Protein 1YVH (pdb70)

Foldseek 3Di:
DAFDDPVLLVLLLVLLVVLLVLVVPVLLVQDPDPLDSNCLSVLLNVLVCQLCVVCPPVSNVVRPQPVNVLLSVLSSVLSVVSVVLPVVCPPVCNVPPGPSVVVNLLSSLLSLVSSVLCCQQQVSNRGDQLPRDQPDPVLVVLCCVQPNSDFKAALVSVLVSVCVVPNQDDPVSSVVVCLQQVSNPRRMHGSVSSSLLDLQQDDPNCRVVSCCQQPVPFLQEDESDAPVRQQVLCVVCLVPAQEKHKYAYSVPRSWIWIWTHHPVRDIDIDTDDPDHPLVVQVVCCVVSHNQHRSNHNDGRDSVD/DDDDDDPD

CATH classification: 1.20.930.20 (+2 more: 1.10.238.10, 3.30.505.10)

Sequence (312 aa):
PGTVDKKMVEKCWKLMDKVVRLCQNPKLALKNSPPYILDLLPDTYQHLRTILSRYEGKMETLGENEYFRVFMENLMKKTKQTISLFKEGKERMYEENSQPRRNLTKLSLIFSHMLAELKGIFPSGLFQGDTFRITKADAAEFWRKAFGEKTIVPWKSFRQALHEVHPISSGLEAMALKSTIDLTCNDYISVFEFDIFTRLFQPWSSLLRNWNSLAVTHPGYMAFLTYDEVKARLQKFIHKPGSYIFRLSCTRLGQWAIGYVTADGNILQTIPHNKPLFQALIDGFREGFYLFPDGRNQNPDLTGRAVENQSF

Radius of gyration: 20.13 Å; Cα contacts (8 Å, |Δi|>4): 446; chains: 2; bounding box: 35×51×54 Å

Structure (mmCIF, N/CA/C/O backbone):
data_1YVH
#
_entry.id   1YVH
#
_cell.length_a   122.257
_cell.length_b   122.257
_cell.length_c   55.131
_cell.angle_alpha   90.00
_cell.angle_beta   90.00
_cell.angle_gamma   120.00
#
_symmetry.space_group_name_H-M   'P 6'
#
loop_
_entity.id
_entity.type
_entity.pdbx_description
1 polymer 'CBL E3 ubiquitin protein ligase'
2 polymer '13-mer fragment of SH2 and PH domain-containing adapter protein APS'
3 non-polymer 'MAGNESIUM ION'
4 water water
#
loop_
_atom_site.group_PDB
_atom_site.id
_atom_site.type_symbol
_atom_site.label_atom_id
_atom_site.label_alt_id
_atom_site.label_comp_id
_atom_site.label_asym_id
_atom_site.label_entity_id
_atom_site.label_seq_id
_atom_site.pdbx_PDB_ins_code
_atom_site.Cartn_x
_atom_site.Cartn_y
_atom_site.Cartn_z
_atom_site.occupancy
_atom_site.B_iso_or_equiv
_atom_site.auth_seq_id
_atom_site.auth_comp_id
_atom_site.auth_asym_id
_atom_site.auth_atom_id
_atom_site.pdbx_PDB_model_num
ATOM 1 N N . PRO A 1 26 ? 79.642 66.824 -7.450 1.00 65.66 48 PRO A N 1
ATOM 2 C CA . PRO A 1 26 ? 79.871 66.249 -8.778 1.00 65.20 48 PRO A CA 1
ATOM 3 C C . PRO A 1 26 ? 79.106 67.015 -9.856 1.00 64.60 48 PRO A C 1
ATOM 4 O O . PRO A 1 26 ? 78.319 67.910 -9.552 1.00 64.36 48 PRO A O 1
ATOM 8 N N . GLY A 1 27 ? 79.340 66.656 -11.114 1.00 64.06 49 GLY A N 1
ATOM 9 C CA . GLY A 1 27 ? 78.656 67.319 -12.208 1.00 63.32 49 GLY A CA 1
ATOM 10 C C . GLY A 1 27 ? 77.167 67.031 -12.201 1.00 62.87 49 GLY A C 1
ATOM 11 O O . GLY A 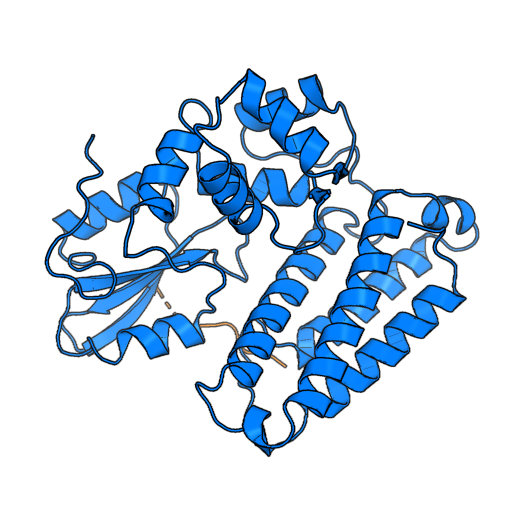1 27 ? 76.705 66.140 -11.490 1.00 63.02 49 GLY A O 1
ATOM 12 N N . THR A 1 28 ? 76.416 67.789 -12.993 1.00 62.19 50 THR A N 1
ATOM 13 C CA . THR A 1 28 ? 74.970 67.615 -13.081 1.00 61.55 50 THR A CA 1
ATOM 14 C C . THR A 1 28 ? 74.615 66.262 -13.686 1.00 60.87 50 THR A C 1
ATOM 15 O O . THR A 1 28 ? 75.319 65.759 -14.560 1.00 60.88 50 THR A O 1
ATOM 19 N N . VAL A 1 29 ? 73.519 65.681 -13.214 1.00 60.18 51 VAL A N 1
ATOM 20 C CA . VAL A 1 29 ? 73.070 64.385 -13.702 1.00 59.72 51 VAL A CA 1
ATOM 21 C C . VAL A 1 29 ? 72.082 64.531 -14.850 1.00 59.34 51 VAL A C 1
ATOM 22 O O . VAL A 1 29 ? 71.010 65.111 -14.690 1.00 59.17 51 VAL A O 1
ATOM 26 N N . ASP A 1 30 ? 72.454 64.000 -16.009 1.00 59.09 52 ASP A N 1
ATOM 27 C CA . ASP A 1 30 ? 71.598 64.050 -17.183 1.00 58.96 52 ASP A CA 1
ATOM 28 C C . ASP A 1 30 ? 71.211 62.627 -17.567 1.00 58.52 52 ASP A C 1
ATOM 29 O O . ASP A 1 30 ? 71.850 61.664 -17.139 1.00 58.23 52 ASP A O 1
ATOM 34 N N . LYS A 1 31 ? 70.162 62.502 -18.372 1.00 57.88 53 LYS A N 1
ATOM 35 C CA . LYS A 1 31 ? 69.672 61.203 -18.816 1.00 57.33 53 LYS A CA 1
ATOM 36 C C . LYS A 1 31 ? 70.821 60.326 -19.320 1.00 56.76 53 LYS A C 1
ATOM 37 O O . LYS A 1 31 ? 70.899 59.142 -18.990 1.00 56.63 53 LYS A O 1
ATOM 43 N N . LYS A 1 32 ? 71.712 60.912 -20.114 1.00 56.07 54 LYS A N 1
ATOM 44 C CA . LYS A 1 32 ? 72.852 60.179 -20.656 1.00 55.58 54 LYS A CA 1
ATOM 45 C C . LYS A 1 32 ? 73.619 59.460 -19.549 1.00 54.70 54 LYS A C 1
ATOM 46 O O . LYS A 1 32 ? 73.839 58.250 -19.624 1.00 54.88 54 LYS A O 1
ATOM 52 N N . MET A 1 33 ? 74.024 60.208 -18.526 1.00 53.38 55 MET A N 1
ATOM 53 C CA . MET A 1 33 ? 74.771 59.632 -17.414 1.00 52.21 55 MET A CA 1
ATOM 54 C C . MET A 1 33 ? 74.042 58.463 -16.770 1.00 50.75 55 MET A C 1
ATOM 55 O O . MET A 1 33 ? 74.651 57.440 -16.454 1.00 50.13 55 MET A O 1
ATOM 60 N N . VAL A 1 34 ? 72.739 58.619 -16.573 1.00 49.55 56 VAL A N 1
ATOM 61 C CA . VAL A 1 34 ? 71.944 57.562 -15.971 1.00 48.41 56 VAL A CA 1
ATOM 62 C C . VAL A 1 34 ? 71.984 56.329 -16.865 1.00 47.93 56 VAL A C 1
ATOM 63 O O . VAL A 1 34 ? 71.976 55.200 -16.376 1.00 47.73 56 VAL A O 1
ATOM 67 N N . GLU A 1 35 ? 72.031 56.554 -18.176 1.00 47.31 57 GLU A N 1
ATOM 68 C CA . GLU A 1 35 ? 72.082 55.461 -19.145 1.00 46.56 57 GLU A CA 1
ATOM 69 C C . GLU A 1 35 ? 73.404 54.725 -18.987 1.00 44.99 57 GLU A C 1
ATOM 70 O O . GLU A 1 35 ? 73.443 53.497 -18.957 1.00 44.60 57 GLU A O 1
ATOM 76 N N . LYS A 1 36 ? 74.488 55.488 -18.892 1.00 43.37 58 LYS A N 1
ATOM 77 C CA . LYS A 1 36 ? 75.816 54.908 -18.741 1.00 42.41 58 LYS A CA 1
ATOM 78 C C . LYS A 1 36 ? 75.879 54.031 -17.491 1.00 41.45 58 LYS A C 1
ATOM 79 O O . LYS A 1 36 ? 76.421 52.931 -17.533 1.00 40.69 58 LYS A O 1
ATOM 85 N N . CYS A 1 37 ? 75.324 54.515 -16.382 1.00 40.78 59 CYS A N 1
ATOM 86 C CA . CYS A 1 37 ? 75.329 53.741 -15.146 1.00 40.61 59 CYS A CA 1
ATOM 87 C C . CYS A 1 37 ? 74.580 52.432 -15.340 1.00 39.63 59 CYS A C 1
ATOM 88 O O . CYS A 1 37 ? 75.059 51.372 -14.938 1.00 38.99 59 CYS A O 1
ATOM 91 N N . TRP A 1 38 ? 73.404 52.505 -15.955 1.00 38.75 60 TRP A N 1
ATOM 92 C CA . TRP A 1 38 ? 72.618 51.305 -16.194 1.00 38.62 60 TRP A CA 1
ATOM 93 C C . TRP A 1 38 ? 73.407 50.272 -16.995 1.00 38.40 60 TRP A C 1
ATOM 94 O O . TRP A 1 38 ? 73.356 49.077 -16.692 1.00 37.96 60 TRP A O 1
ATOM 105 N N . LYS A 1 39 ? 74.137 50.731 -18.010 1.00 37.77 61 LYS A N 1
ATOM 106 C CA . LYS A 1 39 ? 74.939 49.832 -18.833 1.00 37.59 61 LYS A CA 1
ATOM 107 C C . LYS A 1 39 ? 76.054 49.210 -18.003 1.00 36.73 61 LYS A C 1
ATOM 108 O O . LYS A 1 39 ? 76.345 48.026 -18.134 1.00 36.29 61 LYS A O 1
ATOM 114 N N . LEU A 1 40 ? 76.683 50.010 -17.151 1.00 36.08 62 LEU A N 1
ATOM 115 C CA . LEU A 1 40 ? 77.755 49.495 -16.312 1.00 35.90 62 LEU A CA 1
ATOM 116 C C . LEU A 1 40 ? 77.190 48.493 -15.308 1.00 35.46 62 LEU A C 1
ATOM 117 O O . LEU A 1 40 ? 77.834 47.495 -14.987 1.00 35.22 62 LEU A O 1
ATOM 122 N N . MET A 1 41 ? 75.985 48.758 -14.815 1.00 35.39 63 MET A N 1
ATOM 123 C CA . MET A 1 41 ? 75.359 47.844 -13.872 1.00 35.35 63 MET A CA 1
ATOM 124 C C . MET A 1 41 ? 75.058 46.531 -14.588 1.00 34.76 63 MET A C 1
ATOM 125 O O . MET A 1 41 ? 75.312 45.455 -14.045 1.00 33.89 63 MET A O 1
ATOM 130 N N . ASP A 1 42 ? 74.527 46.617 -15.809 1.00 34.22 64 ASP A N 1
ATOM 131 C CA . ASP A 1 42 ? 74.217 45.409 -16.577 1.00 33.98 64 ASP A CA 1
ATOM 132 C C . ASP A 1 42 ? 75.446 44.522 -16.721 1.00 33.27 64 ASP A C 1
ATOM 133 O O . ASP A 1 42 ? 75.352 43.299 -16.623 1.00 32.85 64 ASP A O 1
ATOM 138 N N . LYS A 1 43 ? 76.600 45.138 -16.956 1.00 32.88 65 LYS A N 1
ATOM 139 C CA . LYS A 1 43 ? 77.830 44.370 -17.100 1.00 32.95 65 LYS A CA 1
ATOM 140 C C . LYS A 1 43 ? 78.208 43.710 -15.773 1.00 31.95 65 LYS A C 1
ATOM 141 O O . LYS A 1 43 ? 78.637 42.565 -15.754 1.00 31.96 65 LYS A O 1
ATOM 147 N N . VAL A 1 44 ? 78.053 44.425 -14.664 1.00 31.49 66 VAL A N 1
ATOM 148 C CA . VAL A 1 44 ? 78.386 43.834 -13.372 1.00 30.92 66 VAL A CA 1
ATOM 149 C C . VAL A 1 44 ? 77.494 42.620 -13.144 1.00 30.47 66 VAL A C 1
ATOM 150 O O . VAL A 1 44 ? 77.950 41.582 -12.663 1.00 30.01 66 VAL A O 1
ATOM 154 N N . VAL A 1 45 ? 76.219 42.756 -13.492 1.00 30.08 67 VAL A N 1
ATOM 155 C CA . VAL A 1 45 ? 75.283 41.658 -13.324 1.00 29.90 67 VAL A CA 1
ATOM 156 C C . VAL A 1 45 ? 75.744 40.456 -14.136 1.00 30.28 67 VAL A C 1
ATOM 157 O O . VAL A 1 45 ? 75.756 39.333 -13.633 1.00 30.60 67 VAL A O 1
ATOM 161 N N . ARG A 1 46 ? 76.126 40.690 -15.391 1.00 30.41 68 ARG A N 1
ATOM 162 C CA . ARG A 1 46 ? 76.572 39.601 -16.256 1.00 30.55 68 ARG A CA 1
ATOM 163 C C . ARG A 1 46 ? 77.774 38.885 -15.657 1.00 30.85 68 ARG A C 1
ATOM 164 O O . ARG A 1 46 ? 77.806 37.656 -15.595 1.00 31.06 68 ARG A O 1
ATOM 166 N N . LEU A 1 47 ? 78.761 39.653 -15.214 1.00 30.70 69 LEU A N 1
ATOM 167 C CA . LEU A 1 47 ? 79.954 39.077 -14.614 1.00 31.43 69 LEU A CA 1
ATOM 168 C C . LEU A 1 47 ? 79.614 38.228 -13.384 1.00 31.51 69 LEU A C 1
ATOM 169 O O . LEU A 1 47 ? 80.178 37.147 -13.190 1.00 30.81 69 LEU A O 1
ATOM 174 N N . CYS A 1 48 ? 78.688 38.719 -12.562 1.00 30.88 70 CYS A N 1
ATOM 175 C CA . CYS A 1 48 ? 78.293 38.016 -11.344 1.00 30.97 70 CYS A CA 1
ATOM 176 C C . CYS A 1 48 ? 77.362 36.821 -11.545 1.00 31.48 70 CYS A C 1
ATOM 177 O O . CYS A 1 48 ? 76.957 36.181 -10.574 1.00 31.54 70 CYS A O 1
ATOM 180 N N . GLN A 1 49 ? 77.020 36.520 -12.795 1.00 31.97 71 GLN A N 1
ATOM 181 C CA . GLN A 1 49 ? 76.166 35.372 -13.084 1.00 32.43 71 GLN A CA 1
ATOM 182 C C . GLN A 1 49 ? 77.046 34.168 -13.400 1.00 32.42 71 GLN A C 1
ATOM 183 O O . GLN A 1 49 ? 76.553 33.058 -13.607 1.00 32.39 71 GLN A O 1
ATOM 189 N N . ASN A 1 50 ? 78.355 34.400 -13.436 1.00 32.50 72 ASN A N 1
ATOM 190 C CA . ASN A 1 50 ? 79.322 33.347 -13.716 1.00 33.18 72 ASN A CA 1
ATOM 191 C C . ASN A 1 50 ? 79.162 32.219 -12.697 1.00 34.13 72 ASN A C 1
ATOM 192 O O . ASN A 1 50 ? 79.283 32.438 -11.493 1.00 34.40 72 ASN A O 1
ATOM 197 N N . PRO A 1 51 ? 78.896 30.996 -13.172 1.00 34.89 73 PRO A N 1
ATOM 198 C CA . PRO A 1 51 ? 78.719 29.833 -12.298 1.00 35.63 73 PRO A CA 1
ATOM 199 C C . PRO A 1 51 ? 79.896 29.568 -11.366 1.00 36.01 73 PRO A C 1
ATOM 200 O O . PRO A 1 51 ? 79.717 29.002 -10.285 1.00 36.21 73 PRO A O 1
ATOM 204 N N . LYS A 1 52 ? 81.094 29.974 -11.780 1.00 35.99 74 LYS A N 1
ATOM 205 C CA . LYS A 1 52 ? 82.289 29.759 -10.971 1.00 35.88 74 LYS A CA 1
ATOM 206 C C . LYS A 1 52 ? 82.266 30.528 -9.658 1.00 35.61 74 LYS A C 1
ATOM 207 O O . LYS A 1 52 ? 82.940 30.148 -8.699 1.00 35.22 74 LYS A O 1
ATOM 213 N N . LEU A 1 53 ? 81.497 31.611 -9.616 1.00 35.23 75 LEU A N 1
ATOM 214 C CA . LEU A 1 53 ? 81.403 32.417 -8.405 1.00 34.83 75 LEU A CA 1
ATOM 215 C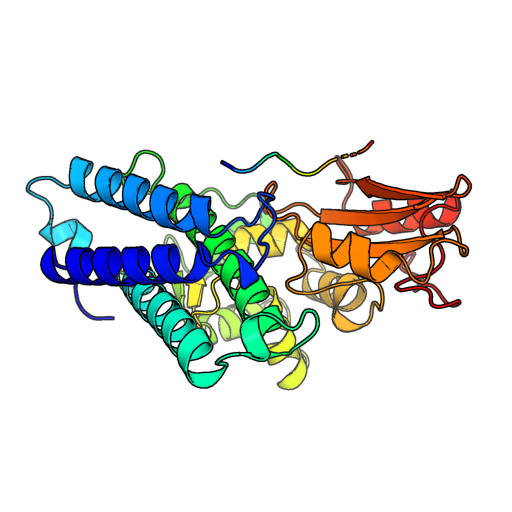 C . LEU A 1 53 ? 80.647 31.683 -7.314 1.00 34.95 75 LEU A C 1
ATOM 216 O O . LEU A 1 53 ? 81.005 31.760 -6.140 1.00 35.15 75 LEU A O 1
ATOM 221 N N . ALA A 1 54 ? 79.595 30.973 -7.710 1.00 35.22 76 ALA A N 1
ATOM 222 C CA . ALA A 1 54 ? 78.771 30.241 -6.758 1.00 35.60 76 ALA A CA 1
ATOM 223 C C . ALA A 1 54 ? 78.168 31.214 -5.744 1.00 35.38 76 ALA A C 1
ATOM 224 O O . ALA A 1 54 ? 78.106 30.910 -4.553 1.00 36.05 76 ALA A O 1
ATOM 226 N N . LEU A 1 55 ? 77.725 32.382 -6.213 1.00 34.80 77 LEU A N 1
ATOM 227 C CA . LEU A 1 55 ? 77.130 33.391 -5.332 1.00 33.76 77 LEU A CA 1
ATOM 228 C C . LEU A 1 55 ? 75.838 32.870 -4.716 1.00 33.14 77 LEU A C 1
ATOM 229 O O . LEU A 1 55 ? 74.965 32.364 -5.420 1.00 32.38 77 LEU A O 1
ATOM 234 N N . LYS A 1 56 ? 75.716 32.993 -3.399 1.00 32.53 78 LYS A N 1
ATOM 235 C CA . LYS A 1 56 ? 74.508 32.527 -2.736 1.00 31.76 78 LYS A CA 1
ATOM 236 C C . LYS A 1 56 ? 73.463 33.619 -2.840 1.00 30.39 78 LYS A C 1
ATOM 237 O O . LYS A 1 56 ? 73.785 34.804 -2.742 1.00 29.48 78 LYS A O 1
ATOM 243 N N . ASN A 1 57 ? 72.214 33.219 -3.053 1.00 29.46 79 ASN A N 1
ATOM 244 C CA . ASN A 1 57 ? 71.121 34.173 -3.154 1.00 28.50 79 ASN A CA 1
ATOM 245 C C . ASN A 1 57 ? 70.680 34.545 -1.747 1.00 26.88 79 ASN A C 1
ATOM 246 O O . ASN A 1 57 ? 69.625 34.120 -1.270 1.00 26.64 79 ASN A O 1
ATOM 251 N N . SER A 1 58 ? 71.513 35.339 -1.085 1.00 24.98 80 SER A N 1
ATOM 252 C CA . SER A 1 58 ? 71.242 35.800 0.265 1.00 23.51 80 SER A CA 1
ATOM 253 C C . SER A 1 58 ? 71.706 37.249 0.396 1.00 21.57 80 SER A C 1
ATOM 254 O O . SER A 1 58 ? 72.709 37.649 -0.194 1.00 22.11 80 SER A O 1
ATOM 257 N N . PRO A 1 59 ? 70.967 38.059 1.158 1.00 20.02 81 PRO A N 1
ATOM 258 C CA . PRO A 1 59 ? 71.331 39.466 1.346 1.00 18.70 81 PRO A CA 1
ATOM 259 C C . PRO A 1 59 ? 72.719 39.589 1.984 1.00 19.03 81 PRO A C 1
ATOM 260 O O . PRO A 1 59 ? 73.004 38.929 2.980 1.00 17.82 81 PRO A O 1
ATOM 264 N N . PRO A 1 60 ? 73.604 40.424 1.404 1.00 19.45 82 PRO A N 1
ATOM 265 C CA . PRO A 1 60 ? 73.377 41.245 0.207 1.00 19.96 82 PRO A CA 1
ATOM 266 C C . PRO A 1 60 ? 73.651 40.435 -1.063 1.00 20.58 82 PRO A C 1
ATOM 267 O O . PRO A 1 60 ? 74.702 39.807 -1.195 1.00 20.56 82 PRO A O 1
ATOM 271 N N . TYR A 1 61 ? 72.703 40.461 -1.993 1.00 20.52 83 TYR A N 1
ATOM 272 C CA . TYR A 1 61 ? 72.817 39.708 -3.240 1.00 21.46 83 TYR A CA 1
ATOM 273 C C . TYR A 1 61 ? 72.892 40.693 -4.405 1.00 21.61 83 TYR A C 1
ATOM 274 O O . TYR A 1 61 ? 71.890 41.280 -4.806 1.00 21.24 83 TYR A O 1
ATOM 283 N N . ILE A 1 62 ? 74.092 40.868 -4.942 1.00 22.32 84 ILE A N 1
ATOM 284 C CA . ILE A 1 62 ? 74.308 41.808 -6.031 1.00 23.40 84 ILE A CA 1
ATOM 285 C C . ILE A 1 62 ? 73.366 41.598 -7.224 1.00 23.55 84 ILE A C 1
ATOM 286 O O . ILE A 1 62 ? 73.000 42.565 -7.904 1.00 23.71 84 ILE A O 1
ATOM 291 N N . LEU A 1 63 ? 72.973 40.348 -7.470 1.00 23.34 85 LEU A N 1
ATOM 292 C CA . LEU A 1 63 ? 72.065 40.027 -8.576 1.00 24.40 85 LEU A CA 1
ATOM 293 C C . LEU A 1 63 ? 70.648 40.587 -8.375 1.00 24.31 85 LEU A C 1
ATOM 294 O O . LEU A 1 63 ? 69.860 40.645 -9.322 1.00 23.63 85 LEU A O 1
ATOM 299 N N . ASP A 1 64 ? 70.329 40.986 -7.144 1.00 23.46 86 ASP A N 1
ATOM 300 C CA . ASP A 1 64 ? 69.026 41.585 -6.829 1.00 23.76 86 ASP A CA 1
ATOM 301 C C . ASP A 1 64 ? 69.215 43.095 -6.732 1.00 23.23 86 ASP A C 1
ATOM 302 O O . ASP A 1 64 ? 68.465 43.871 -7.315 1.00 22.83 86 ASP A O 1
ATOM 307 N N . LEU A 1 65 ? 70.239 43.479 -5.970 1.00 22.78 87 LEU A N 1
ATOM 308 C CA . LEU A 1 65 ? 70.568 44.871 -5.694 1.00 22.35 87 LEU A CA 1
ATOM 309 C C . LEU A 1 65 ? 70.716 45.807 -6.895 1.00 22.53 87 LEU A C 1
ATOM 310 O O . LEU A 1 65 ? 70.159 46.903 -6.895 1.00 22.58 87 LEU A O 1
ATOM 315 N N . LEU A 1 66 ? 71.459 45.391 -7.909 1.00 23.43 88 LEU A N 1
ATOM 316 C CA . LEU A 1 66 ? 71.645 46.248 -9.075 1.00 24.48 88 LEU A CA 1
ATOM 317 C C . LEU A 1 66 ? 70.334 46.435 -9.842 1.00 24.41 88 LEU A C 1
ATOM 318 O O . LEU A 1 66 ? 69.963 47.559 -10.174 1.00 24.42 88 LEU A O 1
ATOM 323 N N . PRO A 1 67 ? 69.615 45.338 -10.133 1.00 24.86 89 PRO A N 1
ATOM 324 C CA . PRO A 1 67 ? 68.349 45.497 -10.858 1.00 25.33 89 PRO A CA 1
ATOM 325 C C . PRO A 1 67 ? 67.375 46.335 -10.031 1.00 25.72 89 PRO A C 1
ATOM 326 O O . PRO A 1 67 ? 66.646 47.164 -10.574 1.00 26.13 89 PRO A O 1
ATOM 330 N N . ASP A 1 68 ? 67.364 46.122 -8.714 1.00 25.54 90 ASP A N 1
ATOM 331 C CA . ASP A 1 68 ? 66.485 46.893 -7.837 1.00 25.47 90 ASP A CA 1
ATOM 332 C C . ASP A 1 68 ? 66.881 48.368 -7.833 1.00 25.35 90 ASP A C 1
ATOM 333 O O . ASP A 1 68 ? 66.030 49.246 -7.704 1.00 25.80 90 ASP A O 1
ATOM 338 N N . THR A 1 69 ? 68.173 48.640 -7.968 1.00 25.94 91 THR A N 1
ATOM 339 C CA . THR A 1 69 ? 68.645 50.020 -7.984 1.00 26.63 91 THR A CA 1
ATOM 340 C C . THR A 1 69 ? 68.182 50.672 -9.292 1.00 27.81 91 THR A C 1
ATOM 341 O O . THR A 1 69 ? 67.762 51.832 -9.316 1.00 27.65 91 THR A O 1
ATOM 345 N N . TYR A 1 70 ? 68.260 49.911 -10.376 1.00 29.19 92 TYR A N 1
ATOM 346 C CA . TYR A 1 70 ? 67.830 50.391 -11.685 1.00 30.30 92 TYR A CA 1
ATOM 347 C C . TYR A 1 70 ? 66.350 50.760 -11.591 1.00 30.16 92 TYR A C 1
ATOM 348 O O . TYR A 1 70 ? 65.934 51.844 -12.000 1.00 29.89 92 TYR A O 1
ATOM 357 N N . GLN A 1 71 ? 65.564 49.845 -11.036 1.00 29.86 93 GLN A N 1
ATOM 358 C CA . GLN A 1 71 ? 64.131 50.042 -10.884 1.00 30.24 93 GLN A CA 1
ATOM 359 C C . GLN A 1 71 ? 63.802 51.307 -10.084 1.00 30.20 93 GLN A C 1
ATOM 360 O O . GLN A 1 71 ? 62.897 52.060 -10.446 1.00 29.23 93 GLN A O 1
ATOM 366 N N . HIS A 1 72 ? 64.529 51.554 -8.998 1.00 29.45 94 HIS A N 1
ATOM 367 C CA . HIS A 1 72 ? 64.236 52.747 -8.217 1.00 29.82 94 HIS A CA 1
ATOM 368 C C . HIS A 1 72 ? 64.694 54.010 -8.943 1.00 29.84 94 HIS A C 1
ATOM 369 O O . HIS A 1 72 ? 64.090 55.066 -8.791 1.00 29.75 94 HIS A O 1
ATOM 376 N N . LEU A 1 73 ? 65.760 53.907 -9.730 1.00 30.24 95 LEU A N 1
ATOM 377 C CA . LEU A 1 73 ? 66.226 55.067 -10.4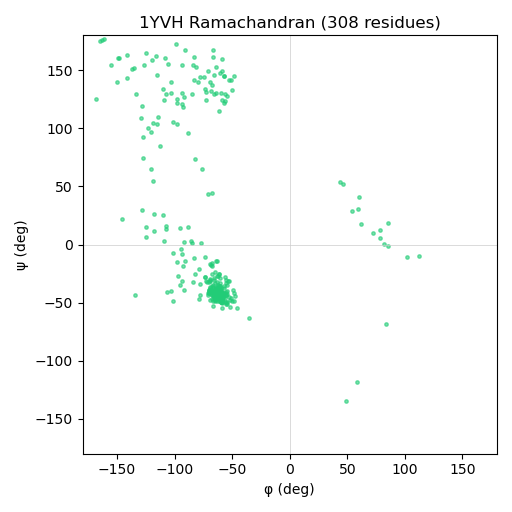81 1.00 31.13 95 LEU A CA 1
ATOM 378 C C . LEU A 1 73 ? 65.197 55.370 -11.575 1.00 32.15 95 LEU A C 1
ATOM 379 O O . LEU A 1 73 ? 65.009 56.526 -11.952 1.00 31.97 95 LEU A O 1
ATOM 384 N N . ARG A 1 74 ? 64.536 54.326 -12.075 1.00 33.10 96 ARG A N 1
ATOM 385 C CA . ARG A 1 74 ? 63.498 54.488 -13.093 1.00 34.12 96 ARG A CA 1
ATOM 386 C C . ARG A 1 74 ? 62.353 55.253 -12.464 1.00 34.01 96 ARG A C 1
ATOM 387 O O . ARG A 1 74 ? 61.814 56.186 -13.056 1.00 34.55 96 ARG A O 1
ATOM 395 N N . THR A 1 75 ? 61.983 54.838 -11.255 1.00 33.58 97 THR A N 1
ATOM 396 C CA . THR A 1 75 ? 60.899 55.477 -10.525 1.00 32.86 97 THR A CA 1
ATOM 397 C C . THR A 1 75 ? 61.194 56.958 -10.315 1.00 33.33 97 THR A C 1
ATOM 398 O O . THR A 1 75 ? 60.330 57.804 -10.544 1.00 32.96 97 THR A O 1
ATOM 402 N N . ILE A 1 76 ? 62.413 57.268 -9.883 1.00 33.43 98 ILE A N 1
ATOM 403 C CA . ILE A 1 76 ? 62.801 58.653 -9.654 1.00 34.01 98 ILE A CA 1
ATOM 404 C C . ILE A 1 76 ? 62.664 59.467 -10.942 1.00 34.77 98 ILE A C 1
ATOM 405 O O . ILE A 1 76 ? 61.986 60.493 -10.962 1.00 34.65 98 ILE A O 1
ATOM 410 N N . LEU A 1 77 ? 63.306 59.011 -12.012 1.00 35.94 99 LEU A N 1
ATOM 411 C CA . LEU A 1 77 ? 63.221 59.714 -13.287 1.00 37.56 99 LEU A CA 1
ATOM 412 C C . LEU A 1 77 ? 61.753 59.858 -13.646 1.00 38.48 99 LEU A C 1
ATOM 413 O O . LEU A 1 77 ? 61.301 60.914 -14.088 1.00 38.70 99 LEU A O 1
ATOM 418 N N . SER A 1 78 ? 61.020 58.772 -13.442 1.00 39.18 100 SER A N 1
ATOM 419 C CA . SER A 1 78 ? 59.600 58.714 -13.729 1.00 40.49 100 SER A CA 1
ATOM 420 C C . SER A 1 78 ? 58.825 59.866 -13.105 1.00 41.15 100 SER A C 1
ATOM 421 O O . SER A 1 78 ? 57.993 60.491 -13.761 1.00 41.12 100 SER A O 1
ATOM 424 N N . ARG A 1 79 ? 59.097 60.149 -11.837 1.00 41.79 101 ARG A N 1
ATOM 425 C CA . ARG A 1 79 ? 58.383 61.212 -11.154 1.00 42.90 101 ARG A CA 1
ATOM 426 C C . ARG A 1 79 ? 58.983 62.598 -11.344 1.00 43.06 101 ARG A C 1
ATOM 427 O O . ARG A 1 79 ? 58.503 63.573 -10.771 1.00 42.75 101 ARG A O 1
ATOM 435 N N . TYR A 1 80 ? 60.033 62.683 -12.152 1.00 43.53 102 TYR A N 1
ATOM 436 C CA . TYR A 1 80 ? 60.655 63.968 -12.439 1.00 44.80 102 TYR A CA 1
ATOM 437 C C . TYR A 1 80 ? 60.541 64.278 -13.924 1.00 46.06 102 TYR A C 1
ATOM 438 O O . TYR A 1 80 ? 61.353 65.015 -14.487 1.00 45.77 102 TYR A O 1
ATOM 447 N N . GLU A 1 81 ? 59.517 63.699 -14.546 1.00 47.94 103 GLU A N 1
ATOM 448 C CA . GLU A 1 81 ? 59.243 63.907 -15.963 1.00 49.95 103 GLU A CA 1
ATOM 449 C C . GLU A 1 81 ? 59.139 65.410 -16.180 1.00 50.43 103 GLU A C 1
ATOM 450 O O . GLU A 1 81 ? 58.387 66.092 -15.483 1.00 50.68 103 GLU A O 1
ATOM 456 N N . GLY A 1 82 ? 59.891 65.927 -17.141 1.00 51.35 104 GLY A N 1
ATOM 457 C CA . GLY A 1 82 ? 59.851 67.354 -17.397 1.00 52.48 104 GLY A CA 1
ATOM 458 C C . GLY A 1 82 ? 60.767 68.104 -16.450 1.00 53.30 104 GLY A C 1
ATOM 459 O O . GLY A 1 82 ? 61.784 68.651 -16.877 1.00 53.61 104 GLY A O 1
ATOM 460 N N . LYS A 1 83 ? 60.418 68.125 -15.164 1.00 53.69 105 LYS A N 1
ATOM 461 C CA . LYS A 1 83 ? 61.223 68.817 -14.162 1.00 53.83 105 LYS A CA 1
ATOM 462 C C . LYS A 1 83 ? 62.540 68.094 -13.894 1.00 54.01 105 LYS A C 1
ATOM 463 O O . LYS A 1 83 ? 62.962 67.944 -12.746 1.00 54.05 105 LYS A O 1
ATOM 469 N N . MET A 1 84 ? 63.185 67.652 -14.968 1.00 54.18 106 MET A N 1
ATOM 470 C CA . MET A 1 84 ? 64.454 66.942 -14.880 1.00 54.53 106 MET A CA 1
ATOM 471 C C . MET A 1 84 ? 65.606 67.841 -14.462 1.00 54.65 106 MET A C 1
ATOM 472 O O . MET A 1 84 ? 66.543 67.393 -13.802 1.00 54.79 106 MET A O 1
ATOM 477 N N . GLU A 1 85 ? 65.541 69.109 -14.849 1.00 54.33 107 GLU A N 1
ATOM 478 C CA . GLU A 1 85 ? 66.601 70.044 -14.506 1.00 53.87 107 GLU A CA 1
ATOM 479 C C . GLU A 1 85 ? 66.765 70.088 -12.994 1.00 52.71 107 GLU A C 1
ATOM 480 O O . GLU A 1 85 ? 67.884 70.114 -12.483 1.00 52.66 107 GLU A O 1
ATOM 486 N N . THR A 1 86 ? 65.642 70.098 -12.284 1.00 51.31 108 THR A N 1
ATOM 487 C CA . THR A 1 86 ? 65.657 70.141 -10.828 1.00 50.14 108 THR A CA 1
ATOM 488 C C . THR A 1 86 ? 66.397 68.932 -10.269 1.00 49.13 108 THR A C 1
ATOM 489 O O . THR A 1 86 ? 67.276 69.070 -9.419 1.00 49.17 108 THR A O 1
ATOM 493 N N . LEU A 1 87 ? 66.039 67.747 -10.751 1.00 47.41 109 LEU A N 1
ATOM 494 C CA . LEU A 1 87 ? 66.672 66.518 -10.292 1.00 45.90 109 LEU A CA 1
ATOM 495 C C . LEU A 1 87 ? 68.178 66.551 -10.531 1.00 45.09 109 LEU A C 1
ATOM 496 O O . LEU A 1 87 ? 68.962 66.190 -9.655 1.00 44.76 109 LEU A O 1
ATOM 501 N N . GLY A 1 88 ? 68.569 66.990 -11.722 1.00 44.32 110 GLY A N 1
ATOM 502 C CA . GLY A 1 88 ? 69.976 67.056 -12.076 1.00 43.73 110 GLY A CA 1
ATOM 503 C C . GLY A 1 88 ? 70.835 67.963 -11.214 1.00 43.10 110 GLY A C 1
ATOM 504 O O . GLY A 1 88 ? 72.042 67.754 -11.107 1.00 42.94 110 GLY A O 1
ATOM 505 N N . GLU A 1 89 ? 70.223 68.967 -10.597 1.00 42.74 111 GLU A N 1
ATOM 506 C CA . GLU A 1 89 ? 70.957 69.900 -9.749 1.00 42.43 111 GLU A CA 1
ATOM 507 C C . GLU A 1 89 ? 71.013 69.484 -8.282 1.00 40.90 111 GLU A C 1
ATOM 508 O O . GLU A 1 89 ? 71.804 70.029 -7.514 1.00 40.93 111 GLU A O 1
ATOM 514 N N . ASN A 1 90 ? 70.175 68.533 -7.886 1.00 38.85 112 ASN A N 1
ATOM 515 C CA . ASN A 1 90 ? 70.162 68.096 -6.495 1.00 36.94 112 ASN A CA 1
ATOM 516 C C . ASN A 1 90 ? 71.534 67.560 -6.091 1.00 36.29 112 ASN A C 1
ATOM 517 O O . ASN A 1 90 ? 72.066 66.648 -6.726 1.00 35.80 112 ASN A O 1
ATOM 522 N N . GLU A 1 91 ? 72.104 68.132 -5.034 1.00 35.53 113 GLU A N 1
ATOM 523 C CA . GLU A 1 91 ? 73.426 67.727 -4.574 1.00 35.17 113 GLU A CA 1
ATOM 524 C C . GLU A 1 91 ? 73.538 66.2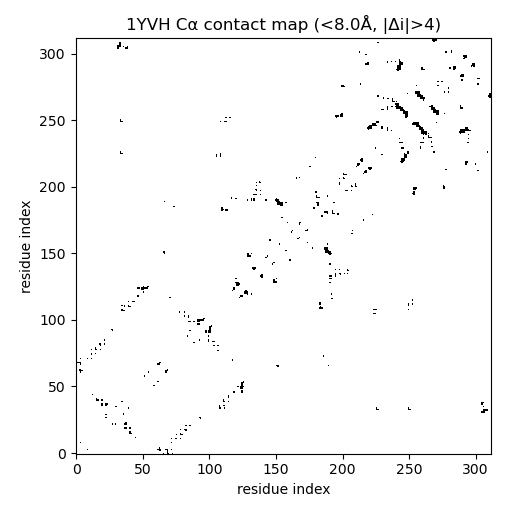56 -4.191 1.00 33.55 113 GLU A C 1
ATOM 525 O O . GLU A 1 91 ? 74.461 65.576 -4.624 1.00 33.48 113 GLU A O 1
ATOM 531 N N . TYR A 1 92 ? 72.607 65.764 -3.381 1.00 32.70 114 TYR A N 1
ATOM 532 C CA . TYR A 1 92 ? 72.645 64.364 -2.978 1.00 31.58 114 TYR A CA 1
ATOM 533 C C . TYR A 1 92 ? 72.648 63.446 -4.197 1.00 31.09 114 TYR A C 1
ATOM 534 O O . TYR A 1 92 ? 73.472 62.539 -4.297 1.00 30.80 114 TYR A O 1
ATOM 543 N N . PHE A 1 93 ? 71.725 63.688 -5.126 1.00 30.63 115 PHE A N 1
ATOM 544 C CA . PHE A 1 93 ? 71.616 62.866 -6.326 1.00 29.87 115 PHE A CA 1
ATOM 545 C C . PHE A 1 93 ? 72.889 62.888 -7.165 1.00 29.63 115 PHE A C 1
ATOM 546 O O . PHE A 1 93 ? 73.276 61.872 -7.742 1.00 28.95 115 PHE A O 1
ATOM 554 N N . ARG A 1 94 ? 73.544 64.043 -7.241 1.00 29.32 116 ARG A N 1
ATOM 555 C CA . ARG A 1 94 ? 74.770 64.124 -8.011 1.00 29.29 116 ARG A CA 1
ATOM 556 C C . ARG A 1 94 ? 75.841 63.283 -7.317 1.00 27.94 116 ARG A C 1
ATOM 557 O O . ARG A 1 94 ? 76.576 62.542 -7.964 1.00 27.17 116 ARG A O 1
ATOM 565 N N . VAL A 1 95 ? 75.932 63.391 -5.995 1.00 27.14 117 VAL A N 1
ATOM 566 C CA . VAL A 1 95 ? 76.921 62.597 -5.276 1.00 26.68 117 VAL A CA 1
ATOM 567 C C . VAL A 1 95 ? 76.591 61.108 -5.424 1.00 26.38 117 VAL A C 1
ATOM 568 O O . VAL A 1 95 ? 77.475 60.288 -5.672 1.00 26.59 117 VAL A O 1
ATOM 572 N N . PHE A 1 96 ? 75.314 60.761 -5.283 1.00 25.92 118 PHE A N 1
ATOM 573 C CA . PHE A 1 96 ? 74.907 59.364 -5.400 1.00 26.31 118 PHE A CA 1
ATOM 574 C C . PHE A 1 96 ? 75.229 58.746 -6.759 1.00 26.68 118 PHE A C 1
ATOM 575 O O . PHE A 1 96 ? 75.808 57.658 -6.834 1.00 26.51 118 PHE A O 1
ATOM 583 N N . MET A 1 97 ? 74.852 59.429 -7.836 1.00 27.02 119 MET A N 1
ATOM 584 C CA . MET A 1 97 ? 75.111 58.914 -9.177 1.00 27.46 119 MET A CA 1
ATOM 585 C C . MET A 1 97 ? 76.606 58.819 -9.472 1.00 27.97 119 MET A C 1
ATOM 586 O O . MET A 1 97 ? 77.053 57.895 -10.150 1.00 28.07 119 MET A O 1
ATOM 591 N N . GLU A 1 98 ? 77.379 59.775 -8.969 1.00 28.21 120 GLU A N 1
ATOM 592 C CA . GLU A 1 98 ? 78.822 59.744 -9.173 1.00 28.62 120 GLU A CA 1
ATOM 593 C C . GLU A 1 98 ? 79.406 58.515 -8.480 1.00 27.34 120 GLU A C 1
ATOM 594 O O . GLU A 1 98 ? 80.272 57.831 -9.027 1.00 26.35 120 GLU A O 1
ATOM 600 N N . ASN A 1 99 ? 78.922 58.240 -7.272 1.00 26.44 121 ASN A N 1
ATOM 601 C CA . ASN A 1 99 ? 79.409 57.101 -6.500 1.00 26.19 121 ASN A CA 1
ATOM 602 C C . ASN A 1 99 ? 78.961 55.790 -7.144 1.00 25.77 121 ASN A C 1
ATOM 603 O O . ASN A 1 99 ? 79.731 54.835 -7.216 1.00 25.90 121 ASN A O 1
ATOM 608 N N . LEU A 1 100 ? 77.721 55.748 -7.620 1.00 26.52 122 LEU A N 1
ATOM 609 C CA . LEU A 1 100 ? 77.207 54.542 -8.265 1.00 27.64 122 LEU A CA 1
ATOM 610 C C . LEU A 1 100 ? 78.092 54.189 -9.460 1.00 28.45 122 LEU A C 1
ATOM 611 O O . LEU A 1 100 ? 78.533 53.050 -9.611 1.00 27.84 122 LEU A O 1
ATOM 616 N N . MET A 1 101 ? 78.353 55.178 -10.308 1.00 30.11 123 MET A N 1
ATOM 617 C CA . MET A 1 101 ? 79.196 54.965 -11.480 1.00 31.76 123 MET A CA 1
ATOM 618 C C . MET A 1 101 ? 80.594 54.513 -11.056 1.00 31.12 123 MET A C 1
ATOM 619 O O . MET A 1 101 ? 81.185 53.616 -11.656 1.00 30.61 123 MET A O 1
ATOM 624 N N . LYS A 1 102 ? 81.112 55.145 -10.011 1.00 30.67 124 LYS A N 1
ATOM 625 C CA . LYS A 1 102 ? 82.443 54.836 -9.501 1.00 31.15 124 LYS A CA 1
ATOM 626 C C . LYS A 1 102 ? 82.531 53.412 -8.936 1.00 30.30 124 LYS A C 1
ATOM 627 O O . LYS A 1 102 ? 83.499 52.685 -9.192 1.00 29.41 124 LYS A O 1
ATOM 633 N N . LYS A 1 103 ? 81.518 53.013 -8.172 1.00 28.64 125 LYS A N 1
ATOM 634 C CA . LYS A 1 103 ? 81.516 51.685 -7.570 1.00 27.47 125 LYS A CA 1
ATOM 635 C C . LYS A 1 103 ? 81.321 50.587 -8.609 1.00 27.52 125 LYS A C 1
ATOM 636 O O . LYS A 1 103 ? 81.949 49.532 -8.527 1.00 27.22 125 LYS A O 1
ATOM 642 N N . THR A 1 104 ? 80.455 50.827 -9.589 1.00 28.26 126 THR A N 1
ATOM 643 C CA . THR A 1 104 ? 80.221 49.829 -10.627 1.00 28.82 126 THR A CA 1
ATOM 644 C C . THR A 1 104 ? 81.503 49.601 -11.434 1.00 29.17 126 THR A C 1
ATOM 645 O O . THR A 1 104 ? 81.847 48.463 -11.753 1.00 29.05 126 THR A O 1
ATOM 649 N N . LYS A 1 105 ? 82.213 50.679 -11.762 1.00 29.72 127 LYS A N 1
ATOM 650 C CA . LYS A 1 105 ? 83.462 50.541 -12.510 1.00 30.19 127 LYS A CA 1
ATOM 651 C C . LYS A 1 105 ? 84.498 49.812 -11.665 1.00 29.64 127 LYS A C 1
ATOM 652 O O . LYS A 1 105 ? 85.247 48.973 -12.171 1.00 29.54 127 LYS A O 1
ATOM 658 N N . GLN A 1 106 ? 84.541 50.133 -10.375 1.00 29.34 128 GLN A N 1
ATOM 659 C CA . GLN A 1 106 ? 85.497 49.492 -9.480 1.00 29.51 128 GLN A CA 1
ATOM 660 C C . GLN A 1 106 ? 85.263 47.988 -9.470 1.00 29.27 128 GLN A C 1
ATOM 661 O O . GLN A 1 106 ? 86.209 47.207 -9.437 1.00 28.74 128 GLN A O 1
ATOM 667 N N . THR A 1 107 ? 83.993 47.591 -9.501 1.00 28.65 129 THR A N 1
ATOM 668 C CA . THR A 1 107 ? 83.632 46.179 -9.491 1.00 28.46 129 THR A CA 1
ATOM 669 C C . THR A 1 107 ? 84.071 45.501 -10.787 1.00 29.74 129 THR A C 1
ATOM 670 O O . THR A 1 107 ? 84.600 44.389 -10.767 1.00 28.50 129 THR A O 1
ATOM 674 N N . ILE A 1 108 ? 83.850 46.174 -11.913 1.00 31.22 130 ILE A N 1
ATOM 675 C CA . ILE A 1 108 ? 84.250 45.634 -13.208 1.00 32.81 130 ILE A CA 1
ATOM 676 C C . ILE A 1 108 ? 85.766 45.439 -13.208 1.00 33.64 130 ILE A C 1
ATOM 677 O O . ILE A 1 108 ? 86.269 44.406 -13.646 1.00 33.95 130 ILE A O 1
ATOM 682 N N . SER A 1 109 ? 86.487 46.439 -12.708 1.00 34.75 131 SER A N 1
ATOM 683 C CA . SER A 1 109 ? 87.941 46.378 -12.647 1.00 36.20 131 SER A CA 1
ATOM 684 C C . SER A 1 109 ? 88.397 45.215 -11.776 1.00 36.84 131 SER A C 1
ATOM 685 O O . SER A 1 109 ? 89.341 44.505 -12.118 1.00 36.28 131 SER A O 1
ATOM 688 N N . LEU A 1 110 ? 87.720 45.030 -10.648 1.00 37.43 132 LEU A N 1
ATOM 689 C CA . LEU A 1 110 ? 88.050 43.958 -9.723 1.00 38.33 132 LEU A CA 1
ATOM 690 C C . LEU A 1 110 ? 88.053 42.615 -10.444 1.00 39.22 132 LEU A C 1
ATOM 691 O O . LEU A 1 110 ? 88.943 41.790 -10.236 1.00 38.75 132 LEU A O 1
ATOM 696 N N . PHE A 1 111 ? 87.055 42.404 -11.297 1.00 40.41 133 PHE A N 1
ATOM 697 C CA . PHE A 1 111 ? 86.933 41.159 -12.046 1.00 42.09 133 PHE A CA 1
ATOM 698 C C . PHE A 1 111 ? 88.063 40.928 -13.045 1.00 43.58 133 PHE A C 1
ATOM 699 O O . PHE A 1 111 ? 88.638 39.839 -13.100 1.00 43.33 133 PHE A O 1
ATOM 707 N N . LYS A 1 112 ? 88.387 41.944 -13.836 1.00 45.43 134 LYS A N 1
ATOM 708 C CA . LYS A 1 112 ? 89.443 41.782 -14.823 1.00 47.78 134 LYS A CA 1
ATOM 709 C C . LYS A 1 112 ? 90.820 41.679 -14.179 1.00 48.68 134 LYS A C 1
ATOM 710 O O . LYS A 1 112 ? 91.639 40.858 -14.593 1.00 49.21 134 LYS A O 1
ATOM 716 N N . GLU A 1 113 ? 91.078 42.501 -13.167 1.00 49.67 135 GLU A N 1
ATOM 717 C CA . GLU A 1 113 ? 92.368 42.467 -12.488 1.00 51.16 135 GLU A CA 1
ATOM 718 C C . GLU A 1 113 ? 92.500 41.242 -11.587 1.00 51.57 135 GLU A C 1
ATOM 719 O O . GLU A 1 113 ? 93.605 40.757 -11.349 1.00 51.70 135 GLU A O 1
ATOM 725 N N . GLY A 1 114 ? 91.370 40.748 -11.089 1.00 51.83 136 GLY A N 1
ATOM 726 C CA . GLY A 1 114 ? 91.385 39.583 -10.221 1.00 52.22 136 GLY A CA 1
ATOM 727 C C . GLY A 1 114 ? 91.444 38.286 -11.004 1.00 52.81 136 GLY A C 1
ATOM 728 O O . GLY A 1 114 ? 91.914 37.259 -10.512 1.00 52.38 136 GLY A O 1
ATOM 729 N N . LYS A 1 115 ? 90.953 38.334 -12.235 1.00 53.49 137 LYS A N 1
ATOM 730 C CA . LYS A 1 115 ? 90.955 37.171 -13.105 1.00 54.61 137 LYS A CA 1
ATOM 731 C C . LYS A 1 115 ? 90.406 35.921 -12.419 1.00 55.25 137 LYS A C 1
ATOM 732 O O . LYS A 1 115 ? 89.373 35.970 -11.750 1.00 55.34 137 LYS A O 1
ATOM 738 N N . GLU A 1 116 ? 91.108 34.804 -12.587 1.00 55.80 138 GLU A N 1
ATOM 739 C CA . GLU A 1 116 ? 90.689 33.525 -12.028 1.00 56.29 138 GLU A CA 1
ATOM 740 C C . GLU A 1 116 ? 90.628 33.491 -10.503 1.00 56.34 138 GLU A C 1
ATOM 741 O O . GLU A 1 116 ? 90.044 32.572 -9.932 1.00 56.43 138 GLU A O 1
ATOM 747 N N . ARG A 1 117 ? 91.221 34.479 -9.839 1.00 56.45 139 ARG A N 1
ATOM 748 C CA . ARG A 1 117 ? 91.211 34.509 -8.375 1.00 56.60 139 ARG A CA 1
ATOM 749 C C . ARG A 1 117 ? 89.859 34.885 -7.777 1.00 56.41 139 ARG A C 1
ATOM 750 O O . ARG A 1 117 ? 89.648 34.757 -6.571 1.00 56.23 139 ARG A O 1
ATOM 758 N N . MET A 1 118 ? 88.948 35.351 -8.624 1.00 56.12 140 MET A N 1
ATOM 759 C CA . MET A 1 118 ? 87.614 35.742 -8.179 1.00 56.02 140 MET A CA 1
ATOM 760 C C . MET A 1 118 ? 86.816 34.534 -7.715 1.00 56.31 140 MET A C 1
ATOM 761 O O . MET A 1 118 ? 85.825 34.668 -6.996 1.00 55.92 140 MET A O 1
ATOM 766 N N . TYR A 1 119 ? 87.257 33.352 -8.126 1.00 56.92 141 TYR A N 1
ATOM 767 C CA . TYR A 1 119 ? 86.554 32.122 -7.792 1.00 57.66 141 TYR A CA 1
ATOM 768 C C . TYR A 1 119 ? 87.179 31.333 -6.647 1.00 58.25 141 TYR A C 1
ATOM 769 O O . TYR A 1 119 ? 86.605 30.347 -6.177 1.00 58.17 141 TYR A O 1
ATOM 778 N N . GLU A 1 120 ? 88.353 31.767 -6.201 1.00 59.05 142 GLU A N 1
ATOM 779 C CA . GLU A 1 120 ? 89.023 31.106 -5.088 1.00 59.86 142 GLU A CA 1
ATOM 780 C C . GLU A 1 120 ? 88.525 31.743 -3.797 1.00 60.19 142 GLU A C 1
ATOM 781 O O . GLU A 1 120 ? 89.024 32.790 -3.369 1.00 60.23 142 GLU A O 1
ATOM 787 N N . GLU A 1 121 ? 87.534 31.111 -3.180 1.00 60.26 143 GLU A N 1
ATOM 788 C CA . GLU A 1 121 ? 86.978 31.629 -1.943 1.00 60.07 143 GLU A CA 1
ATOM 789 C C . GLU A 1 121 ? 88.103 31.978 -0.971 1.0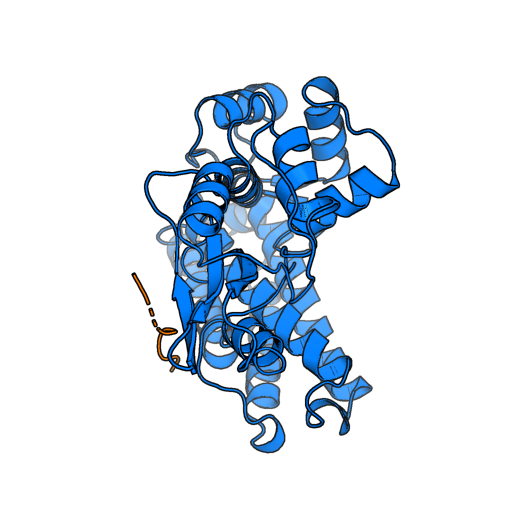0 59.23 143 GLU A C 1
ATOM 790 O O . GLU A 1 121 ? 89.140 31.310 -0.935 1.00 59.56 143 GLU A O 1
ATOM 796 N N . ASN A 1 122 ? 87.887 33.035 -0.196 1.00 57.99 144 ASN A N 1
ATOM 797 C CA . ASN A 1 122 ? 88.856 33.513 0.782 1.00 56.32 144 ASN A CA 1
ATOM 798 C C . ASN A 1 122 ? 89.992 34.326 0.171 1.00 54.64 144 ASN A C 1
ATOM 799 O O . ASN A 1 122 ? 90.930 34.708 0.869 1.00 54.53 144 ASN A O 1
ATOM 804 N N . SER A 1 123 ? 89.906 34.591 -1.130 1.00 52.28 145 SER A N 1
ATOM 805 C CA . SER A 1 123 ? 90.921 35.397 -1.800 1.00 50.06 145 SER A CA 1
ATOM 806 C C . SER A 1 123 ? 90.520 36.850 -1.572 1.00 48.45 145 SER A C 1
ATOM 807 O O . SER A 1 123 ? 89.344 37.141 -1.364 1.00 47.73 145 SER A O 1
ATOM 810 N N . GLN A 1 124 ? 91.485 37.763 -1.607 1.00 46.71 146 GLN A N 1
ATOM 811 C CA . GLN A 1 124 ? 91.167 39.170 -1.402 1.00 45.36 146 GLN A CA 1
ATOM 812 C C . GLN A 1 124 ? 90.209 39.695 -2.460 1.00 43.39 146 GLN A C 1
ATOM 813 O O . GLN A 1 124 ? 89.245 40.387 -2.139 1.00 43.17 146 GLN A O 1
ATOM 819 N N . PRO A 1 125 ? 90.466 39.375 -3.740 1.00 41.70 147 PRO A N 1
ATOM 820 C CA . PRO A 1 125 ? 89.589 39.840 -4.817 1.00 39.75 147 PRO A CA 1
ATOM 821 C C . PRO A 1 125 ? 88.134 39.453 -4.564 1.00 37.99 147 PRO A C 1
ATOM 822 O O . PRO A 1 125 ? 87.220 40.240 -4.812 1.00 37.40 147 PRO A O 1
ATOM 826 N N . ARG A 1 126 ? 87.921 38.240 -4.066 1.00 35.80 148 ARG A N 1
ATOM 827 C CA . ARG A 1 126 ? 86.568 37.783 -3.788 1.00 34.51 148 ARG A CA 1
ATOM 828 C C . ARG A 1 126 ? 85.972 38.510 -2.583 1.00 32.78 148 ARG A C 1
ATOM 829 O O . ARG A 1 126 ? 84.804 38.896 -2.600 1.00 32.67 148 ARG A O 1
ATOM 837 N N . ARG A 1 127 ? 86.776 38.697 -1.542 1.00 30.67 149 ARG A N 1
ATOM 838 C CA . ARG A 1 127 ? 86.317 39.397 -0.350 1.00 29.33 149 ARG A CA 1
ATOM 839 C C . ARG A 1 127 ? 85.928 40.822 -0.737 1.00 28.86 149 ARG A C 1
ATOM 840 O O . ARG A 1 127 ? 84.964 41.374 -0.204 1.00 28.03 149 ARG A O 1
ATOM 848 N N . ASN A 1 128 ? 86.674 41.413 -1.669 1.00 28.01 150 ASN A N 1
ATOM 849 C CA . ASN A 1 128 ? 86.370 42.766 -2.118 1.00 27.05 150 ASN A CA 1
ATOM 850 C C . ASN A 1 128 ? 85.004 42.813 -2.800 1.00 26.37 150 ASN A C 1
ATOM 851 O O . ASN A 1 128 ? 84.267 43.784 -2.649 1.00 25.57 150 ASN A O 1
ATOM 856 N N . LEU A 1 129 ? 84.666 41.770 -3.550 1.00 25.54 151 LEU A N 1
ATOM 857 C CA . LEU A 1 129 ? 83.368 41.723 -4.217 1.00 25.69 151 LEU A CA 1
ATOM 858 C C . LEU A 1 129 ? 82.258 41.694 -3.165 1.00 25.58 151 LEU A C 1
ATOM 859 O O . LEU A 1 129 ? 81.222 42.342 -3.319 1.00 25.70 151 LEU A O 1
ATOM 864 N N . THR A 1 130 ? 82.480 40.941 -2.092 1.00 24.97 152 THR A N 1
ATOM 865 C CA . THR A 1 130 ? 81.481 40.851 -1.038 1.00 24.24 152 THR A CA 1
ATOM 866 C C . THR A 1 130 ? 81.294 42.213 -0.377 1.00 23.88 152 THR A C 1
ATOM 867 O O . THR A 1 130 ? 80.166 42.647 -0.153 1.00 23.65 152 THR A O 1
ATOM 871 N N . LYS A 1 131 ? 82.394 42.893 -0.069 1.00 23.64 153 LYS A N 1
ATOM 872 C CA . LYS A 1 131 ? 82.292 44.205 0.556 1.00 24.56 153 LYS A CA 1
ATOM 873 C C . LYS A 1 131 ? 81.514 45.149 -0.362 1.00 23.21 153 LYS A C 1
ATOM 874 O O . LYS A 1 131 ? 80.683 45.921 0.107 1.00 23.04 153 LYS A O 1
ATOM 880 N N . LEU A 1 132 ? 81.780 45.082 -1.665 1.00 22.29 154 LEU A N 1
ATOM 881 C CA . LEU A 1 132 ? 81.066 45.928 -2.624 1.00 22.42 154 LEU A CA 1
ATOM 882 C C . LEU A 1 132 ? 79.577 45.585 -2.625 1.00 21.39 154 LEU A C 1
ATOM 883 O O . LEU A 1 132 ? 78.732 46.470 -2.742 1.00 20.91 154 LEU A O 1
ATOM 888 N N . SER A 1 133 ? 79.260 44.296 -2.500 1.00 20.91 155 SER A N 1
ATOM 889 C CA . SER A 1 133 ? 77.866 43.869 -2.476 1.00 21.10 155 SER A CA 1
ATOM 890 C C . SER A 1 133 ? 77.162 44.535 -1.305 1.00 20.41 155 SER A C 1
ATOM 891 O O . SER A 1 133 ? 76.026 44.984 -1.419 1.00 20.67 155 SER A O 1
ATOM 894 N N . LEU A 1 134 ? 77.854 44.594 -0.179 1.00 20.50 156 LEU A N 1
ATOM 895 C CA . LEU A 1 134 ? 77.320 45.213 1.025 1.00 21.29 156 LEU A CA 1
ATOM 896 C C . LEU A 1 134 ? 77.150 46.716 0.767 1.00 21.42 156 LEU A C 1
ATOM 897 O O . LEU A 1 134 ? 76.129 47.312 1.112 1.00 21.48 156 LEU A O 1
ATOM 902 N N . ILE A 1 135 ? 78.149 47.332 0.146 1.00 20.88 157 ILE A N 1
ATOM 903 C CA . ILE A 1 135 ? 78.060 48.752 -0.148 1.00 21.25 157 ILE A CA 1
ATOM 904 C C . ILE A 1 135 ? 76.879 49.040 -1.082 1.00 20.45 157 ILE A C 1
ATOM 905 O O . ILE A 1 135 ? 76.153 50.001 -0.881 1.00 20.79 157 ILE A O 1
ATOM 910 N N . PHE A 1 136 ? 76.683 48.214 -2.104 1.00 20.55 158 PHE A N 1
ATOM 911 C CA . PHE A 1 136 ? 75.554 48.425 -3.009 1.00 20.52 158 PHE A CA 1
ATOM 912 C C . PHE A 1 136 ? 74.248 48.346 -2.217 1.00 19.82 158 PHE A C 1
ATOM 913 O O . PHE A 1 136 ? 73.291 49.073 -2.505 1.00 19.82 158 PHE A O 1
ATOM 921 N N . SER A 1 137 ? 74.218 47.463 -1.219 1.00 18.11 159 SER A N 1
ATOM 922 C CA . SER A 1 137 ? 73.031 47.301 -0.385 1.00 18.06 159 SER A CA 1
ATOM 923 C C . SER A 1 137 ? 72.762 48.572 0.413 1.00 17.43 159 SER A C 1
ATOM 924 O O . SER A 1 137 ? 71.637 49.067 0.440 1.00 17.01 159 SER A O 1
ATOM 927 N N . HIS A 1 138 ? 73.794 49.102 1.064 1.00 17.84 160 HIS A N 1
ATOM 928 C CA . HIS A 1 138 ? 73.655 50.329 1.849 1.00 18.95 160 HIS A CA 1
ATOM 929 C C . HIS A 1 138 ? 73.284 51.516 0.964 1.00 18.86 160 HIS A C 1
ATOM 930 O O . HIS A 1 138 ? 72.581 52.426 1.404 1.00 18.90 160 HIS A O 1
ATOM 937 N N . MET A 1 139 ? 73.761 51.508 -0.278 1.00 19.33 161 MET A N 1
ATOM 938 C CA . MET A 1 139 ? 73.454 52.585 -1.210 1.00 20.23 161 MET A CA 1
ATOM 939 C C . MET A 1 139 ? 71.987 52.531 -1.630 1.00 20.88 161 MET A C 1
ATOM 940 O O . MET A 1 139 ? 71.325 53.563 -1.719 1.00 21.30 161 MET A O 1
ATOM 945 N N . LEU A 1 140 ? 71.477 51.328 -1.890 1.00 20.77 162 LEU A N 1
ATOM 946 C CA . LEU A 1 140 ? 70.083 51.195 -2.292 1.00 20.83 162 LEU A CA 1
ATOM 947 C C . LEU A 1 140 ? 69.185 51.653 -1.150 1.00 21.17 162 LEU A C 1
ATOM 948 O O . LEU A 1 140 ? 68.225 52.398 -1.357 1.00 21.85 162 LEU A O 1
ATOM 953 N N . ALA A 1 141 ? 69.500 51.208 0.061 1.00 21.32 163 ALA A N 1
ATOM 954 C CA . ALA A 1 141 ? 68.728 51.592 1.238 1.00 21.44 163 ALA A CA 1
ATOM 955 C C . ALA A 1 141 ? 68.730 53.116 1.407 1.00 21.84 163 ALA A C 1
ATOM 956 O O . ALA A 1 141 ? 67.691 53.727 1.657 1.00 21.94 163 ALA A O 1
ATOM 958 N N . GLU A 1 142 ? 69.901 53.728 1.268 1.00 22.26 164 GLU A N 1
ATOM 959 C CA . GLU A 1 142 ? 70.012 55.174 1.409 1.00 22.49 164 GLU A CA 1
ATOM 960 C C . GLU A 1 142 ? 69.171 55.891 0.352 1.00 22.96 164 GLU A C 1
ATOM 961 O O . GLU A 1 142 ? 68.449 56.839 0.656 1.00 22.87 164 GLU A O 1
ATOM 967 N N . LEU A 1 143 ? 69.275 55.429 -0.889 1.00 23.09 165 LEU A N 1
ATOM 968 C CA . LEU A 1 143 ? 68.544 56.026 -1.995 1.00 23.83 165 LEU A CA 1
ATOM 969 C C . LEU A 1 143 ? 67.044 56.004 -1.731 1.00 24.14 165 LEU A C 1
ATOM 970 O O . LEU A 1 143 ? 66.356 57.007 -1.931 1.00 24.72 165 LEU A O 1
ATOM 975 N N . LYS A 1 144 ? 66.538 54.862 -1.281 1.00 24.08 166 LYS A N 1
ATOM 976 C CA . LYS A 1 144 ? 65.116 54.737 -0.991 1.00 24.22 166 LYS A CA 1
ATOM 977 C C . LYS A 1 144 ? 64.731 55.568 0.221 1.00 24.49 166 LYS A C 1
ATOM 978 O O . LYS A 1 144 ? 63.610 56.058 0.306 1.00 24.75 166 LYS A O 1
ATOM 984 N N . GLY A 1 145 ? 65.659 55.733 1.157 1.00 24.69 167 GLY A N 1
ATOM 985 C CA . GLY A 1 145 ? 65.370 56.527 2.339 1.00 25.09 167 GLY A CA 1
ATOM 986 C C . GLY A 1 145 ? 65.330 58.017 2.028 1.00 25.96 167 GLY A C 1
ATOM 987 O O . GLY A 1 145 ? 64.643 58.786 2.704 1.00 25.99 167 GLY A O 1
ATOM 988 N N . ILE A 1 146 ? 66.067 58.431 1.003 1.00 26.59 168 ILE A N 1
ATOM 989 C CA . ILE A 1 146 ? 66.109 59.836 0.607 1.00 27.97 168 ILE A CA 1
ATOM 990 C C . ILE A 1 146 ? 65.082 60.121 -0.490 1.00 29.20 168 ILE A C 1
ATOM 991 O O . ILE A 1 146 ? 64.537 61.226 -0.572 1.00 29.59 168 ILE A O 1
ATOM 996 N N . PHE A 1 147 ? 64.825 59.119 -1.328 1.00 29.62 169 PHE A N 1
ATOM 997 C CA . PHE A 1 147 ? 63.870 59.234 -2.428 1.00 29.98 169 PHE A CA 1
ATOM 998 C C . PHE A 1 147 ? 62.729 58.236 -2.270 1.00 30.80 169 PHE A C 1
ATOM 999 O O . PHE A 1 147 ? 62.470 57.438 -3.168 1.00 30.44 169 PHE A O 1
ATOM 1007 N N . PRO A 1 148 ? 62.037 58.254 -1.124 1.00 31.58 170 PRO A N 1
ATOM 1008 C CA . PRO A 1 148 ? 60.934 57.305 -0.956 1.00 32.90 170 PRO A CA 1
ATOM 1009 C C . PRO A 1 148 ? 59.840 57.659 -1.961 1.00 34.15 170 PRO A C 1
ATOM 1010 O O . PRO A 1 148 ? 59.429 58.821 -2.063 1.00 35.03 170 PRO A O 1
ATOM 1014 N N . SER A 1 149 ? 59.378 56.661 -2.705 1.00 34.91 171 SER A N 1
ATOM 1015 C CA . SER A 1 149 ? 58.349 56.874 -3.720 1.00 35.39 171 SER A CA 1
ATOM 1016 C C . SER A 1 149 ? 58.922 57.612 -4.922 1.00 35.00 171 SER A C 1
ATOM 1017 O O . SER A 1 149 ? 58.180 58.050 -5.792 1.00 34.88 171 SER A O 1
ATOM 1020 N N . GLY A 1 150 ? 60.244 57.755 -4.966 1.00 34.68 172 GLY A N 1
ATOM 1021 C CA . GLY A 1 150 ? 60.871 58.423 -6.094 1.00 34.59 172 GLY A CA 1
ATOM 1022 C C . GLY A 1 150 ? 60.962 59.940 -6.043 1.00 34.65 172 GLY A C 1
ATOM 1023 O O . GLY A 1 150 ? 61.506 60.551 -6.959 1.00 34.65 172 GLY A O 1
ATOM 1024 N N . LEU A 1 151 ? 60.438 60.551 -4.985 1.00 34.99 173 LEU A N 1
ATOM 1025 C CA . LEU A 1 151 ? 60.476 62.003 -4.841 1.00 35.71 173 LEU A CA 1
ATOM 1026 C C . LEU A 1 151 ? 61.490 62.411 -3.768 1.00 35.52 173 LEU A C 1
ATOM 1027 O O . LEU A 1 151 ? 61.468 61.884 -2.661 1.00 34.64 173 LEU A O 1
ATOM 1032 N N . PHE A 1 152 ? 62.376 63.348 -4.093 1.00 35.38 174 PHE A N 1
ATOM 1033 C CA . PHE A 1 152 ? 63.383 63.787 -3.130 1.00 35.89 174 PHE A CA 1
ATOM 1034 C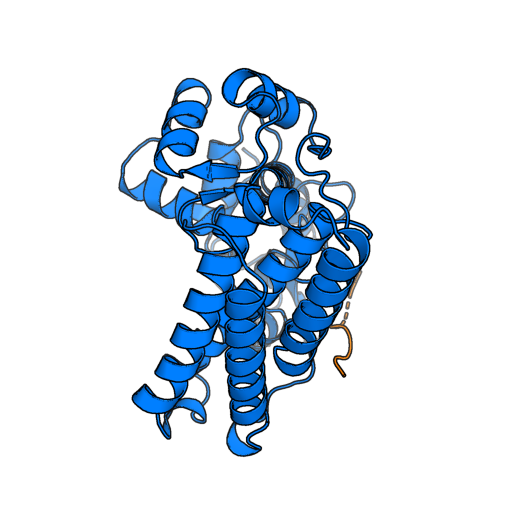 C . PHE A 1 152 ? 62.767 64.294 -1.834 1.00 35.81 174 PHE A C 1
ATOM 1035 O O . PHE A 1 152 ? 61.871 65.136 -1.849 1.00 35.59 174 PHE A O 1
ATOM 1043 N N . GLN A 1 153 ? 63.250 63.780 -0.707 1.00 36.46 175 GLN A N 1
ATOM 1044 C CA . GLN A 1 153 ? 62.734 64.196 0.587 1.00 37.50 175 GLN A CA 1
ATOM 1045 C C . GLN A 1 153 ? 63.799 64.217 1.674 1.00 37.34 175 GLN A C 1
ATOM 1046 O O . GLN A 1 153 ? 63.491 64.169 2.865 1.00 37.24 175 GLN A O 1
ATOM 1052 N N . GLY A 1 154 ? 65.056 64.305 1.248 1.00 37.45 176 GLY A N 1
ATOM 1053 C CA . GLY A 1 154 ? 66.161 64.337 2.188 1.00 37.71 176 GLY A CA 1
ATOM 1054 C C . GLY A 1 154 ? 66.090 65.524 3.131 1.00 37.92 176 GLY A C 1
ATOM 1055 O O . GLY A 1 154 ? 66.566 65.458 4.263 1.00 37.65 176 GLY A O 1
ATOM 1056 N N . ASP A 1 155 ? 65.491 66.616 2.666 1.00 38.25 177 ASP A N 1
ATOM 1057 C CA . ASP A 1 155 ? 65.368 67.821 3.482 1.00 38.50 177 ASP A CA 1
ATOM 1058 C C . ASP A 1 155 ? 64.408 67.648 4.656 1.00 38.10 177 ASP A C 1
ATOM 1059 O O . ASP A 1 155 ? 64.419 68.440 5.598 1.00 38.73 177 ASP A O 1
ATOM 1064 N N . THR A 1 156 ? 63.576 66.616 4.601 1.00 37.27 178 THR A N 1
ATOM 1065 C CA . THR A 1 156 ? 62.621 66.373 5.673 1.00 36.82 178 THR A CA 1
ATOM 1066 C C . THR A 1 156 ? 62.880 65.027 6.345 1.00 36.12 178 THR A C 1
ATOM 1067 O O . THR A 1 156 ? 62.061 64.548 7.124 1.00 36.17 178 THR A O 1
ATOM 1071 N N . PHE A 1 157 ? 64.023 64.422 6.039 1.00 35.19 179 PHE A N 1
ATOM 1072 C CA . PHE A 1 157 ? 64.386 63.130 6.617 1.00 33.91 179 PHE A CA 1
ATOM 1073 C C . PHE A 1 157 ? 64.246 63.142 8.144 1.00 33.42 179 PHE A C 1
ATOM 1074 O O . PHE A 1 157 ? 64.568 64.134 8.795 1.00 33.87 179 PHE A O 1
ATOM 1082 N N . ARG A 1 158 ? 63.774 62.036 8.708 1.00 32.49 180 ARG A N 1
ATOM 1083 C CA . ARG A 1 158 ? 63.586 61.925 10.156 1.00 31.84 180 ARG A CA 1
ATOM 1084 C C . ARG A 1 158 ? 64.726 61.225 10.886 1.00 30.50 180 ARG A C 1
ATOM 1085 O O . ARG A 1 158 ? 64.833 59.999 10.836 1.00 30.51 180 ARG A O 1
ATOM 1093 N N . ILE A 1 159 ? 65.576 61.992 11.560 1.00 29.24 181 ILE A N 1
ATOM 1094 C CA . ILE A 1 159 ? 66.670 61.396 12.320 1.00 27.64 181 ILE A CA 1
ATOM 1095 C C . ILE A 1 159 ? 66.006 60.762 13.537 1.00 27.11 181 ILE A C 1
ATOM 1096 O O . ILE A 1 159 ? 65.297 61.429 14.288 1.00 27.27 181 ILE A O 1
ATOM 1101 N N . THR A 1 160 ? 66.243 59.468 13.716 1.00 26.93 182 THR A N 1
ATOM 1102 C CA . THR A 1 160 ? 65.630 58.682 14.779 1.00 27.39 182 THR A CA 1
ATOM 1103 C C . THR A 1 160 ? 65.874 59.049 16.244 1.00 27.48 182 THR A C 1
ATOM 1104 O O . THR A 1 160 ? 64.958 58.948 17.064 1.00 28.42 182 THR A O 1
ATOM 1108 N N . LYS A 1 161 ? 67.084 59.464 16.598 1.00 26.43 183 LYS A N 1
ATOM 1109 C CA . LYS A 1 161 ? 67.331 59.842 17.987 1.00 25.53 183 LYS A CA 1
ATOM 1110 C C . LYS A 1 161 ? 67.233 61.363 18.113 1.00 24.80 183 LYS A C 1
ATOM 1111 O O . LYS A 1 161 ? 67.911 62.093 17.399 1.00 23.64 183 LYS A O 1
ATOM 1117 N N . ALA A 1 162 ? 66.382 61.829 19.023 1.00 24.83 184 ALA A N 1
ATOM 1118 C CA . ALA A 1 162 ? 66.176 63.260 19.240 1.00 25.61 184 ALA A CA 1
ATOM 1119 C C . ALA A 1 162 ? 67.477 64.060 19.382 1.00 25.82 184 ALA A C 1
ATOM 1120 O O . ALA A 1 162 ? 67.638 65.094 18.741 1.00 26.16 184 ALA A O 1
ATOM 1122 N N . ASP A 1 163 ? 68.402 63.591 20.216 1.00 26.68 185 ASP A N 1
ATOM 1123 C CA . ASP A 1 163 ? 69.669 64.305 20.405 1.00 27.37 185 ASP A CA 1
ATOM 1124 C C . ASP A 1 163 ? 70.490 64.413 19.134 1.00 26.92 185 ASP A C 1
ATOM 1125 O O . ASP A 1 163 ? 71.089 65.454 18.865 1.00 26.90 185 ASP A O 1
ATOM 1130 N N . ALA A 1 164 ? 70.529 63.336 18.356 1.00 26.01 186 ALA A N 1
ATOM 1131 C CA . ALA A 1 164 ? 71.281 63.344 17.110 1.00 25.33 186 ALA A CA 1
ATOM 1132 C C . ALA A 1 164 ? 70.612 64.309 16.146 1.00 25.32 186 ALA A C 1
ATOM 1133 O O . ALA A 1 164 ? 71.284 65.075 15.452 1.00 24.38 186 ALA A O 1
ATOM 1135 N N . ALA A 1 165 ? 69.284 64.268 16.111 1.00 24.96 187 ALA A N 1
ATOM 1136 C CA . ALA A 1 165 ? 68.520 65.136 15.224 1.00 26.26 187 ALA A CA 1
ATOM 1137 C C . ALA A 1 165 ? 68.866 66.597 15.470 1.00 26.82 187 ALA A C 1
ATOM 1138 O O . ALA A 1 165 ? 69.082 67.360 14.527 1.00 26.56 187 ALA A O 1
ATOM 1140 N N . GLU A 1 166 ? 68.919 66.982 16.741 1.00 28.12 188 GLU A N 1
ATOM 1141 C CA . GLU A 1 166 ? 69.237 68.358 17.102 1.00 29.56 188 GLU A CA 1
ATOM 1142 C C . GLU A 1 166 ? 70.635 68.747 16.653 1.00 29.08 188 GLU A C 1
ATOM 1143 O O . GLU A 1 166 ? 70.858 69.870 16.194 1.00 28.60 188 GLU A O 1
ATOM 1149 N N . PHE A 1 167 ? 71.582 67.825 16.781 1.00 28.17 189 PHE A N 1
ATOM 1150 C CA . PHE A 1 167 ? 72.944 68.119 16.364 1.00 27.96 189 PHE A CA 1
ATOM 1151 C C . PHE A 1 167 ? 73.014 68.401 14.874 1.00 28.30 189 PHE A C 1
ATOM 1152 O O . PHE A 1 167 ? 73.675 69.346 14.444 1.00 28.24 189 PHE A O 1
ATOM 1160 N N . TRP A 1 168 ? 72.331 67.580 14.084 1.00 27.42 190 TRP A N 1
ATOM 1161 C CA . TRP A 1 168 ? 72.368 67.745 12.641 1.00 27.95 190 TRP A CA 1
ATOM 1162 C C . TRP A 1 168 ? 71.739 69.043 12.143 1.00 29.32 190 TRP A C 1
ATOM 1163 O O . TRP A 1 168 ? 72.331 69.736 11.316 1.00 29.39 190 TRP A O 1
ATOM 1174 N N . ARG A 1 169 ? 70.549 69.381 12.630 1.00 31.65 191 ARG A N 1
ATOM 1175 C CA . ARG A 1 169 ? 69.912 70.614 12.178 1.00 34.46 191 ARG A CA 1
ATOM 1176 C C . ARG A 1 169 ? 70.670 71.845 12.661 1.00 34.92 191 ARG A C 1
ATOM 1177 O O . ARG A 1 169 ? 70.749 72.845 11.951 1.00 35.46 191 ARG A O 1
ATOM 1185 N N . LYS A 1 170 ? 71.231 71.777 13.861 1.00 35.36 192 LYS A N 1
ATOM 1186 C CA . LYS A 1 170 ? 71.975 72.915 14.382 1.00 36.51 192 LYS A CA 1
ATOM 1187 C C . LYS A 1 170 ? 73.241 73.164 13.575 1.00 36.29 192 LYS A C 1
ATOM 1188 O O . LYS A 1 170 ? 73.646 74.307 13.383 1.00 37.12 192 LYS A O 1
ATOM 1194 N N . ALA A 1 171 ? 73.865 72.095 13.094 1.00 35.94 193 ALA A N 1
ATOM 1195 C CA . ALA A 1 171 ? 75.098 72.238 12.335 1.00 35.11 193 ALA A CA 1
ATOM 1196 C C . ALA A 1 171 ? 74.921 72.264 10.827 1.00 35.09 193 ALA A C 1
ATOM 1197 O O . ALA A 1 171 ? 75.655 72.964 10.128 1.00 34.70 193 ALA A O 1
ATOM 1199 N N . PHE A 1 172 ? 73.955 71.512 10.316 1.00 34.68 194 PHE A N 1
ATOM 1200 C CA . PHE A 1 172 ? 73.761 71.457 8.876 1.00 34.78 194 PHE A CA 1
ATOM 1201 C C . PHE A 1 172 ? 72.349 71.810 8.421 1.00 34.79 194 PHE A C 1
ATOM 1202 O O . PHE A 1 172 ? 72.025 71.681 7.241 1.00 34.93 194 PHE A O 1
ATOM 1210 N N . GLY A 1 173 ? 71.515 72.254 9.353 1.00 35.01 195 GLY A N 1
ATOM 1211 C CA . GLY A 1 173 ? 70.153 72.619 9.004 1.00 35.63 195 GLY A CA 1
ATOM 1212 C C . GLY A 1 173 ? 69.356 71.489 8.371 1.00 35.89 195 GLY A C 1
ATOM 1213 O O . GLY A 1 173 ? 69.140 70.447 8.993 1.00 35.74 195 GLY A O 1
ATOM 1214 N N . GLU A 1 174 ? 68.925 71.696 7.130 1.00 35.61 196 GLU A N 1
ATOM 1215 C CA . GLU A 1 174 ? 68.138 70.701 6.409 1.00 35.24 196 GLU A CA 1
ATOM 1216 C C . GLU A 1 174 ? 68.923 70.012 5.290 1.00 34.06 196 GLU A C 1
ATOM 1217 O O . GLU A 1 174 ? 68.337 69.340 4.435 1.00 33.23 196 GLU A O 1
ATOM 1223 N N . LYS A 1 175 ? 70.243 70.180 5.292 1.00 33.01 197 LYS A N 1
ATOM 1224 C CA . LYS A 1 175 ? 71.079 69.553 4.274 1.00 32.30 197 LYS A CA 1
ATOM 1225 C C . LYS A 1 175 ? 70.933 68.032 4.351 1.00 31.03 197 LYS A C 1
ATOM 1226 O O . LYS A 1 175 ? 70.732 67.465 5.425 1.00 30.50 197 LYS A O 1
ATOM 1232 N N . THR A 1 176 ? 71.039 67.382 3.201 1.00 29.88 198 THR A N 1
ATOM 1233 C CA . THR A 1 176 ? 70.907 65.936 3.116 1.00 28.89 198 THR A CA 1
ATOM 1234 C C . THR A 1 176 ? 72.262 65.235 3.113 1.00 28.89 198 THR A C 1
ATOM 1235 O O . THR A 1 176 ? 72.376 64.082 3.532 1.00 28.47 198 THR A O 1
ATOM 1239 N N . ILE A 1 177 ? 73.290 65.931 2.644 1.00 28.24 199 ILE A N 1
ATOM 1240 C CA . ILE A 1 177 ? 74.614 65.333 2.581 1.00 28.61 199 ILE A CA 1
ATOM 1241 C C . ILE A 1 177 ? 75.712 66.384 2.732 1.00 29.08 199 ILE A C 1
ATOM 1242 O O . ILE A 1 177 ? 75.603 67.487 2.195 1.00 29.16 199 ILE A O 1
ATOM 1247 N N . VAL A 1 178 ? 76.763 66.039 3.474 1.00 28.90 200 VAL A N 1
ATOM 1248 C CA . VAL A 1 178 ? 77.886 66.951 3.695 1.00 28.45 200 VAL A CA 1
ATOM 1249 C C . VAL A 1 178 ? 79.213 66.215 3.539 1.00 28.16 200 VAL A C 1
ATOM 1250 O O . VAL A 1 178 ? 79.291 65.009 3.770 1.00 28.59 200 VAL A O 1
ATOM 1254 N N . PRO A 1 179 ? 80.276 66.931 3.132 1.00 27.72 201 PRO A N 1
ATOM 1255 C CA . PRO A 1 179 ? 81.579 66.275 2.968 1.00 26.91 201 PRO A CA 1
ATOM 1256 C C . PRO A 1 179 ? 82.063 65.760 4.321 1.00 26.50 201 PRO A C 1
ATOM 1257 O O . PRO A 1 179 ? 81.696 66.312 5.359 1.00 25.62 201 PRO A O 1
ATOM 1261 N N . TRP A 1 180 ? 82.879 64.709 4.309 1.00 26.56 202 TRP A N 1
ATOM 1262 C CA . TRP A 1 180 ? 83.409 64.142 5.548 1.00 26.56 202 TRP A CA 1
ATOM 1263 C C . TRP A 1 180 ? 84.121 65.187 6.412 1.00 27.03 202 TRP A C 1
ATOM 1264 O O . TRP A 1 180 ? 83.844 65.316 7.606 1.00 26.87 202 TRP A O 1
ATOM 1275 N N . LYS A 1 181 ? 85.041 65.929 5.805 1.00 28.38 203 LYS A N 1
ATOM 1276 C CA . LYS A 1 181 ? 85.799 66.954 6.523 1.00 29.59 203 LYS A CA 1
ATOM 1277 C C . LYS A 1 181 ? 84.840 67.848 7.289 1.00 29.51 203 LYS A C 1
ATOM 1278 O O . LYS A 1 181 ? 85.025 68.116 8.477 1.00 29.52 203 LYS A O 1
ATOM 1284 N N . SER A 1 182 ? 83.809 68.308 6.591 1.00 29.20 204 SER A N 1
ATOM 1285 C CA . SER A 1 182 ? 82.807 69.170 7.188 1.00 29.11 204 SER A CA 1
ATOM 1286 C C . SER A 1 182 ? 82.094 68.457 8.338 1.00 28.44 204 SER A C 1
ATOM 1287 O O . SER A 1 182 ? 81.838 69.051 9.384 1.00 28.55 204 SER A O 1
ATOM 1290 N N . PHE A 1 183 ? 81.774 67.181 8.149 1.00 27.06 205 PHE A N 1
ATOM 1291 C CA . PHE A 1 183 ? 81.103 66.429 9.203 1.00 26.16 205 PHE A CA 1
ATOM 1292 C C . PHE A 1 183 ? 82.027 66.235 10.399 1.00 26.01 205 PHE A C 1
ATOM 1293 O O . PHE A 1 183 ? 81.634 66.450 11.543 1.00 25.57 205 PHE A O 1
ATOM 1301 N N . ARG A 1 184 ? 83.259 65.822 10.128 1.00 27.00 206 ARG A N 1
ATOM 1302 C CA . ARG A 1 184 ? 84.230 65.579 11.191 1.00 28.57 206 ARG A CA 1
ATOM 1303 C C . ARG A 1 184 ? 84.407 66.796 12.098 1.00 28.48 206 ARG A C 1
ATOM 1304 O O . ARG A 1 184 ? 84.354 66.684 13.325 1.00 28.32 206 ARG A O 1
ATOM 1312 N N . GLN A 1 185 ? 84.615 67.957 11.486 1.00 28.75 207 GLN A N 1
ATOM 1313 C CA . GLN A 1 185 ? 84.811 69.193 12.236 1.00 29.45 207 GLN A CA 1
ATOM 1314 C C . GLN A 1 185 ? 83.599 69.542 13.084 1.00 28.44 207 GLN A C 1
ATOM 1315 O O . GLN A 1 185 ? 83.740 69.965 14.232 1.00 28.47 207 GLN A O 1
ATOM 1321 N N . ALA A 1 186 ? 82.407 69.365 12.524 1.00 27.76 208 ALA A N 1
ATOM 1322 C CA . ALA A 1 186 ? 81.184 69.665 13.262 1.00 27.62 208 ALA A CA 1
ATOM 1323 C C . ALA A 1 186 ? 81.043 68.735 14.460 1.00 26.94 208 ALA A C 1
ATOM 1324 O O . ALA A 1 186 ? 80.737 69.177 15.565 1.00 26.87 208 ALA A O 1
ATOM 1326 N N . LEU A 1 187 ? 81.269 67.444 14.246 1.00 26.45 209 LEU A N 1
ATOM 1327 C CA . LEU A 1 187 ? 81.144 66.489 15.337 1.00 26.37 209 LEU A CA 1
ATOM 1328 C C . LEU A 1 187 ? 82.186 66.756 16.405 1.00 26.97 209 LEU A C 1
ATOM 1329 O O . LEU A 1 187 ? 81.889 66.707 17.596 1.00 26.92 209 LEU A O 1
ATOM 1334 N N . HIS A 1 188 ? 83.408 67.038 15.969 1.00 28.08 210 HIS A N 1
ATOM 1335 C CA . HIS A 1 188 ? 84.509 67.286 16.888 1.00 28.80 210 HIS A CA 1
ATOM 1336 C C . HIS A 1 188 ? 84.183 68.299 17.982 1.00 29.32 210 HIS A C 1
ATOM 1337 O O . HIS A 1 188 ? 84.583 68.129 19.135 1.00 28.45 210 HIS A O 1
ATOM 1344 N N . GLU A 1 189 ? 83.457 69.350 17.617 1.00 30.08 211 GLU A N 1
ATOM 1345 C CA . GLU A 1 189 ? 83.089 70.397 18.568 1.00 31.17 211 GLU A CA 1
ATOM 1346 C C . GLU A 1 189 ? 82.191 69.902 19.698 1.00 30.86 211 GLU A C 1
ATOM 1347 O O . GLU A 1 189 ? 82.201 70.468 20.791 1.00 31.35 211 GLU A O 1
ATOM 1353 N N . VAL A 1 190 ? 81.416 68.852 19.437 1.00 29.65 212 VAL A N 1
ATOM 1354 C CA . VAL A 1 190 ? 80.508 68.303 20.441 1.00 28.87 212 VAL A CA 1
ATOM 1355 C C . VAL A 1 190 ? 81.059 67.026 21.062 1.00 28.43 212 VAL A C 1
ATOM 1356 O O . VAL A 1 190 ? 80.935 66.807 22.267 1.00 28.80 212 VAL A O 1
ATOM 1360 N N . HIS A 1 191 ? 81.664 66.181 20.235 1.00 27.53 213 HIS A N 1
ATOM 1361 C CA . HIS A 1 191 ? 82.262 64.936 20.707 1.00 26.79 213 HIS A CA 1
ATOM 1362 C C . HIS A 1 191 ? 83.693 64.917 20.190 1.00 26.31 213 HIS A C 1
ATOM 1363 O O . HIS A 1 191 ? 83.962 64.469 19.075 1.00 25.73 213 HIS A O 1
ATOM 1370 N N . PRO A 1 192 ? 84.635 65.422 21.000 1.00 26.18 214 PRO A N 1
ATOM 1371 C CA . PRO A 1 192 ? 86.045 65.465 20.601 1.00 25.81 214 PRO A CA 1
ATOM 1372 C C . PRO A 1 192 ? 86.566 64.133 20.075 1.00 25.36 214 PRO A C 1
ATOM 1373 O O . PRO A 1 192 ? 86.337 63.084 20.674 1.00 24.48 214 PRO A O 1
ATOM 1377 N N . ILE A 1 193 ? 87.264 64.188 18.947 1.00 25.23 215 ILE A N 1
ATOM 1378 C CA . ILE A 1 193 ? 87.854 63.003 18.352 1.00 24.94 215 ILE A CA 1
ATOM 1379 C C . ILE A 1 193 ? 89.315 63.022 18.796 1.00 25.88 215 ILE A C 1
ATOM 1380 O O . ILE A 1 193 ? 90.045 63.979 18.525 1.00 25.82 215 ILE A O 1
ATOM 1385 N N . SER A 1 194 ? 89.727 61.960 19.477 1.00 25.70 216 SER A N 1
ATOM 1386 C CA . SER A 1 194 ? 91.071 61.847 20.027 1.00 26.95 216 SER A CA 1
ATOM 1387 C C . SER A 1 194 ? 92.263 61.966 19.093 1.00 26.09 216 SER A C 1
ATOM 1388 O O . SER A 1 194 ? 93.281 62.534 19.481 1.00 26.79 216 SER A O 1
ATOM 1391 N N . SER A 1 195 ? 92.160 61.442 17.875 1.00 25.02 217 SER A N 1
ATOM 1392 C CA . SER A 1 195 ? 93.305 61.485 16.967 1.00 23.16 217 SER A CA 1
ATOM 1393 C C . SER A 1 195 ? 92.952 61.273 15.506 1.00 22.50 217 SER A C 1
ATOM 1394 O O . SER A 1 195 ? 91.791 61.024 15.154 1.00 21.81 217 SER A O 1
ATOM 1397 N N . GLY A 1 196 ? 93.974 61.367 14.659 1.00 20.59 218 GLY A N 1
ATOM 1398 C CA . GLY A 1 196 ? 93.782 61.161 13.238 1.00 19.95 218 GLY A CA 1
ATOM 1399 C C . GLY A 1 196 ? 93.399 59.710 12.969 1.00 20.57 218 GLY A C 1
ATOM 1400 O O . GLY A 1 196 ? 92.505 59.438 12.167 1.00 20.11 218 GLY A O 1
ATOM 1401 N N . LEU A 1 197 ? 94.069 58.772 13.634 1.00 19.71 219 LEU A N 1
ATOM 1402 C CA . LEU A 1 197 ? 93.764 57.363 13.424 1.00 19.93 219 LEU A CA 1
ATOM 1403 C C . LEU A 1 197 ? 92.337 57.041 13.886 1.00 20.58 219 LEU A C 1
ATOM 1404 O O . LEU A 1 197 ? 91.643 56.258 13.247 1.00 20.92 219 LEU A O 1
ATOM 1409 N N . GLU A 1 198 ? 91.897 57.643 14.987 1.00 20.77 220 GLU A N 1
ATOM 1410 C CA . GLU A 1 198 ? 90.538 57.395 15.454 1.00 21.40 220 GLU A CA 1
ATOM 1411 C C . GLU A 1 198 ? 89.563 58.010 14.445 1.00 20.35 220 GLU A C 1
ATOM 1412 O O . GLU A 1 198 ? 88.524 57.429 14.133 1.00 19.78 220 GLU A O 1
ATOM 1418 N N . ALA A 1 199 ? 89.905 59.184 13.923 1.00 19.75 221 ALA A N 1
ATOM 1419 C CA . ALA A 1 199 ? 89.054 59.840 12.933 1.00 19.86 221 ALA A CA 1
ATOM 1420 C C . ALA A 1 199 ? 88.877 58.937 11.715 1.00 19.92 221 ALA A C 1
ATOM 1421 O O . ALA A 1 199 ? 87.773 58.817 11.176 1.00 18.71 221 ALA A O 1
ATOM 1423 N N . MET A 1 200 ? 89.963 58.302 11.277 1.00 20.15 222 MET A N 1
ATOM 1424 C CA . MET A 1 200 ? 89.881 57.416 10.124 1.00 21.27 222 MET A CA 1
ATOM 1425 C C . MET A 1 200 ? 89.005 56.197 10.428 1.00 20.45 222 MET A C 1
ATOM 1426 O O . MET A 1 200 ? 88.244 55.751 9.573 1.00 19.37 222 MET A O 1
ATOM 1431 N N . ALA A 1 201 ? 89.116 55.665 11.642 1.00 19.18 223 ALA A N 1
ATOM 1432 C CA . ALA A 1 201 ? 88.315 54.513 12.047 1.00 18.74 223 ALA A CA 1
ATOM 1433 C C . ALA A 1 201 ? 86.834 54.906 12.056 1.00 18.49 223 ALA A C 1
ATOM 1434 O O . ALA A 1 201 ? 85.973 54.140 11.619 1.00 17.92 223 ALA A O 1
ATOM 1436 N N . LEU A 1 202 ? 86.551 56.101 12.565 1.00 18.30 224 LEU A N 1
ATOM 1437 C CA . LEU A 1 202 ? 85.191 56.615 12.643 1.00 18.44 224 LEU A CA 1
ATOM 1438 C C . LEU A 1 202 ? 84.611 56.744 11.241 1.00 19.07 224 LEU A C 1
ATOM 1439 O O . LEU A 1 202 ? 83.493 56.295 10.960 1.00 17.91 224 LEU A O 1
ATOM 1444 N N . LYS A 1 203 ? 85.387 57.360 10.360 1.00 19.87 225 LYS A N 1
ATOM 1445 C CA . LYS A 1 203 ? 84.963 57.545 8.985 1.00 20.95 225 LYS A CA 1
ATOM 1446 C C . LYS A 1 203 ? 84.598 56.199 8.355 1.00 20.78 225 LYS A C 1
ATOM 1447 O O . LYS A 1 203 ? 83.519 56.055 7.785 1.00 19.69 225 LYS A O 1
ATOM 1453 N N . SER A 1 204 ? 85.485 55.210 8.460 1.00 20.77 226 SER A N 1
ATOM 1454 C CA . SER A 1 204 ? 85.196 53.911 7.863 1.00 21.40 226 SER A CA 1
ATOM 1455 C C . SER A 1 204 ? 83.950 53.248 8.461 1.00 21.06 226 SER A C 1
ATOM 1456 O O . SER A 1 204 ? 83.317 52.425 7.804 1.00 21.24 226 SER A O 1
ATOM 1459 N N . THR A 1 205 ? 83.598 53.598 9.695 1.00 19.46 227 THR A N 1
ATOM 1460 C CA . THR A 1 205 ? 82.414 53.014 10.319 1.00 19.42 227 THR A CA 1
ATOM 1461 C C . THR A 1 205 ? 81.138 53.700 9.798 1.00 20.24 227 THR A C 1
ATOM 1462 O O . THR A 1 205 ? 80.166 53.037 9.421 1.00 19.67 227 THR A O 1
ATOM 1466 N N . ILE A 1 206 ? 81.157 55.031 9.770 1.00 19.97 228 ILE A N 1
ATOM 1467 C CA . ILE A 1 206 ? 80.004 55.821 9.338 1.00 20.72 228 ILE A CA 1
ATOM 1468 C C . ILE A 1 206 ? 79.783 55.916 7.832 1.00 20.50 228 ILE A C 1
ATOM 1469 O O . ILE A 1 206 ? 78.636 55.979 7.378 1.00 19.44 228 ILE A O 1
ATOM 1474 N N . ASP A 1 207 ? 80.873 55.928 7.068 1.00 19.98 229 ASP A N 1
ATOM 1475 C CA . ASP A 1 207 ? 80.803 56.062 5.611 1.00 20.52 229 ASP A CA 1
ATOM 1476 C C . ASP A 1 207 ? 80.375 54.759 4.942 1.00 20.30 229 ASP A C 1
ATOM 1477 O O . ASP A 1 207 ? 81.132 54.147 4.191 1.00 19.35 229 ASP A O 1
ATOM 1482 N N . LEU A 1 208 ? 79.142 54.349 5.224 1.00 20.49 230 LEU A N 1
ATOM 1483 C CA . LEU A 1 208 ? 78.572 53.120 4.682 1.00 20.78 230 LEU A CA 1
ATOM 1484 C C . LEU A 1 208 ? 78.603 53.014 3.156 1.00 20.76 230 LEU A C 1
ATOM 1485 O O . LEU A 1 208 ? 78.765 51.922 2.612 1.00 20.53 230 LEU A O 1
ATOM 1490 N N . THR A 1 209 ? 78.443 54.138 2.465 1.00 20.49 231 THR A N 1
ATOM 1491 C CA . THR A 1 209 ? 78.454 54.125 1.004 1.00 20.75 231 THR A CA 1
ATOM 1492 C C . THR A 1 209 ? 79.861 54.368 0.447 1.00 21.34 231 THR A C 1
ATOM 1493 O O . THR A 1 209 ? 80.059 54.429 -0.771 1.00 21.18 231 THR A O 1
ATOM 1497 N N . CYS A 1 210 ? 80.832 54.498 1.345 1.00 21.91 232 CYS A N 1
ATOM 1498 C CA . CYS A 1 210 ? 82.228 54.719 0.971 1.00 23.87 232 CYS A CA 1
ATOM 1499 C C . CYS A 1 210 ? 82.401 55.752 -0.136 1.00 24.03 232 CYS A C 1
ATOM 1500 O O . CYS A 1 210 ? 83.038 55.476 -1.159 1.00 23.77 232 CYS A O 1
ATOM 1503 N N . ASN A 1 211 ? 81.844 56.941 0.072 1.00 24.29 233 ASN A N 1
ATOM 1504 C CA . ASN A 1 211 ? 81.937 58.006 -0.925 1.00 25.46 233 ASN A CA 1
ATOM 1505 C C . ASN A 1 211 ? 82.528 59.306 -0.371 1.00 25.85 233 ASN A C 1
ATOM 1506 O O . ASN A 1 211 ? 82.415 60.354 -1.002 1.00 25.90 233 ASN A O 1
ATOM 1511 N N . ASP A 1 212 ? 83.149 59.228 0.804 1.00 26.58 234 ASP A N 1
ATOM 1512 C CA . ASP A 1 212 ? 83.768 60.383 1.454 1.00 27.84 234 ASP A CA 1
ATOM 1513 C C . ASP A 1 212 ? 82.797 61.504 1.809 1.00 27.22 234 ASP A C 1
ATOM 1514 O O . ASP A 1 212 ? 83.203 62.638 2.052 1.00 27.70 234 ASP A O 1
ATOM 1519 N N . TYR A 1 213 ? 81.511 61.176 1.833 1.00 26.69 235 TYR A N 1
ATOM 1520 C CA . TYR A 1 213 ? 80.476 62.127 2.212 1.00 25.71 235 TYR A CA 1
ATOM 1521 C C . TYR A 1 213 ? 79.713 61.459 3.342 1.00 24.37 235 TYR A C 1
ATOM 1522 O O . TYR A 1 213 ? 79.845 60.261 3.549 1.00 24.19 235 TYR A O 1
ATOM 1531 N N . ILE A 1 214 ? 78.925 62.230 4.076 1.00 23.54 236 ILE A N 1
ATOM 1532 C CA . ILE A 1 214 ? 78.116 61.676 5.153 1.00 22.88 236 ILE A CA 1
ATOM 1533 C C . ILE A 1 214 ? 76.688 62.159 4.945 1.00 22.96 236 ILE A C 1
ATOM 1534 O O . ILE A 1 214 ? 76.396 63.339 5.139 1.00 22.50 236 ILE A O 1
ATOM 1539 N N . SER A 1 215 ? 75.796 61.255 4.547 1.00 22.57 237 SER A N 1
ATOM 1540 C CA . SER A 1 215 ? 74.412 61.654 4.332 1.00 22.11 237 SER A CA 1
ATOM 1541 C C . SER A 1 215 ? 73.658 61.656 5.650 1.00 21.69 237 SER A C 1
ATOM 1542 O O . SER A 1 215 ? 74.092 61.040 6.627 1.00 21.70 237 SER A O 1
ATOM 1545 N N . VAL A 1 216 ? 72.531 62.355 5.684 1.00 21.45 238 VAL A N 1
ATOM 1546 C CA . VAL A 1 216 ? 71.726 62.396 6.897 1.00 21.62 238 VAL A CA 1
ATOM 1547 C C . VAL A 1 216 ? 71.264 60.963 7.207 1.00 20.76 238 VAL A C 1
ATOM 1548 O O . VAL A 1 216 ? 71.018 60.612 8.361 1.00 20.89 238 VAL A O 1
ATOM 1552 N N . PHE A 1 217 ? 71.161 60.146 6.162 1.00 20.74 239 PHE A N 1
ATOM 1553 C CA . PHE A 1 217 ? 70.753 58.746 6.298 1.00 20.88 239 PHE A CA 1
ATOM 1554 C C . PHE A 1 217 ? 71.857 57.946 7.013 1.00 20.76 239 PHE A C 1
ATOM 1555 O O . PHE A 1 217 ? 71.582 57.188 7.950 1.00 20.53 239 PHE A O 1
ATOM 1563 N N . GLU A 1 218 ? 73.103 58.111 6.574 1.00 19.98 240 GLU A N 1
ATOM 1564 C CA . GLU A 1 218 ? 74.214 57.395 7.208 1.00 20.16 240 GLU A CA 1
ATOM 1565 C C . GLU A 1 218 ? 74.377 57.879 8.646 1.00 20.54 240 GLU A C 1
ATOM 1566 O O . GLU A 1 218 ? 74.664 57.097 9.560 1.00 20.10 240 GLU A O 1
ATOM 1572 N N . PHE A 1 219 ? 74.184 59.177 8.845 1.00 20.20 241 PHE A N 1
ATOM 1573 C CA . PHE A 1 219 ? 74.290 59.760 10.174 1.00 20.35 241 PHE A CA 1
ATOM 1574 C C . PHE A 1 219 ? 73.255 59.133 11.098 1.00 20.21 241 PHE A C 1
ATOM 1575 O O . PHE A 1 219 ? 73.534 58.833 12.256 1.00 21.34 241 PHE A O 1
ATOM 1583 N N . ASP A 1 220 ? 72.048 58.937 10.589 1.00 20.09 242 ASP A N 1
ATOM 1584 C CA . ASP A 1 220 ? 70.998 58.334 11.398 1.00 19.69 242 ASP A CA 1
ATOM 1585 C C . ASP A 1 220 ? 71.358 56.908 11.818 1.00 18.84 242 ASP A C 1
ATOM 1586 O O . ASP A 1 220 ? 71.206 56.528 12.980 1.00 17.59 242 ASP A O 1
ATOM 1591 N N . ILE A 1 221 ? 71.831 56.119 10.862 1.00 18.13 243 ILE A N 1
ATOM 1592 C CA . ILE A 1 221 ? 72.200 54.735 11.131 1.00 19.71 243 ILE A CA 1
ATOM 1593 C C . ILE A 1 221 ? 73.281 54.657 12.210 1.00 19.03 243 ILE A C 1
ATOM 1594 O O . ILE A 1 221 ? 73.149 53.917 13.182 1.00 18.21 243 ILE A O 1
ATOM 1599 N N . PHE A 1 222 ? 74.346 55.429 12.035 1.00 19.04 244 PHE A N 1
ATOM 1600 C CA . PHE A 1 222 ? 75.427 55.430 13.003 1.00 18.72 244 PHE A CA 1
ATOM 1601 C C . PHE A 1 222 ? 74.943 55.823 14.397 1.00 19.38 244 PHE A C 1
ATOM 1602 O O . PHE A 1 222 ? 75.240 55.142 15.379 1.00 19.30 244 PHE A O 1
ATOM 1610 N N . THR A 1 223 ? 74.198 56.922 14.487 1.00 19.16 245 THR A N 1
ATOM 1611 C CA . THR A 1 223 ? 73.729 57.372 15.783 1.00 19.08 245 THR A CA 1
ATOM 1612 C C . THR A 1 223 ? 72.717 56.430 16.417 1.00 19.00 245 THR A C 1
ATOM 1613 O O . THR A 1 223 ? 72.596 56.406 17.633 1.00 18.53 245 THR A O 1
ATOM 1617 N N . ARG A 1 224 ? 71.988 55.646 15.625 1.00 18.46 246 ARG A N 1
ATOM 1618 C CA . ARG A 1 224 ? 71.062 54.705 16.261 1.00 18.89 246 ARG A CA 1
ATOM 1619 C C . ARG A 1 224 ? 71.871 53.505 16.788 1.00 18.10 246 ARG A C 1
ATOM 1620 O O . ARG A 1 224 ? 71.655 53.030 17.902 1.00 18.52 246 ARG A O 1
ATOM 1628 N N . LEU A 1 225 ? 72.808 53.022 15.982 1.00 17.40 247 LEU A N 1
ATOM 1629 C CA . LEU A 1 225 ? 73.631 51.878 16.376 1.00 17.91 247 LEU A CA 1
ATOM 1630 C C . LEU A 1 225 ? 74.475 52.145 17.615 1.00 18.38 247 LEU A C 1
ATOM 1631 O O . LEU A 1 225 ? 74.660 51.262 18.453 1.00 18.82 247 LEU A O 1
ATOM 1636 N N . PHE A 1 226 ? 74.980 53.367 17.734 1.00 18.63 248 PHE A N 1
ATOM 1637 C CA . PHE A 1 226 ? 75.850 53.700 18.846 1.00 20.05 248 PHE A CA 1
ATOM 1638 C C . PHE A 1 226 ? 75.288 54.651 19.891 1.00 21.01 248 PHE A C 1
ATOM 1639 O O . PHE A 1 226 ? 76.039 55.333 20.584 1.00 21.45 248 PHE A O 1
ATOM 1647 N N . GLN A 1 227 ? 73.964 54.690 20.005 1.00 21.78 249 GLN A N 1
ATOM 1648 C CA . GLN A 1 227 ? 73.311 55.536 20.998 1.00 21.78 249 GLN A CA 1
ATOM 1649 C C . GLN A 1 227 ? 73.695 54.953 22.353 1.00 21.56 249 GLN A C 1
ATOM 1650 O O . GLN A 1 227 ? 74.094 53.794 22.431 1.00 21.29 249 GLN A O 1
ATOM 1656 N N . PRO A 1 228 ? 73.556 55.731 23.442 1.00 21.81 250 PRO A N 1
ATOM 1657 C CA . PRO A 1 228 ? 73.064 57.110 23.504 1.00 21.63 250 PRO A CA 1
ATOM 1658 C C . PRO A 1 228 ? 74.041 58.173 23.007 1.00 22.45 250 PRO A C 1
ATOM 1659 O O . PRO A 1 228 ? 75.254 58.067 23.195 1.00 22.35 250 PRO A O 1
ATOM 1663 N N . TRP A 1 229 ? 73.488 59.201 22.373 1.00 22.81 251 TRP A N 1
ATOM 1664 C CA . TRP A 1 229 ? 74.265 60.308 21.829 1.00 23.22 251 TRP A CA 1
ATOM 1665 C C . TRP A 1 229 ? 75.158 60.988 22.856 1.00 23.60 251 TRP A C 1
ATOM 1666 O O . TRP A 1 229 ? 76.242 61.460 22.519 1.00 23.89 251 TRP A O 1
ATOM 1677 N N . SER A 1 230 ? 74.707 61.040 24.104 1.00 24.34 252 SER A N 1
ATOM 1678 C CA . SER A 1 230 ? 75.477 61.692 25.160 1.00 25.54 252 SER A CA 1
ATOM 1679 C C . SER A 1 230 ? 76.894 61.134 25.301 1.00 25.56 252 SER A C 1
ATOM 1680 O O . SER A 1 230 ? 77.810 61.849 25.691 1.00 26.80 252 SER A O 1
ATOM 1683 N N . SER A 1 231 ? 77.073 59.858 24.984 1.00 24.94 253 SER A N 1
ATOM 1684 C CA . SER A 1 231 ? 78.387 59.232 25.084 1.00 23.47 253 SER A CA 1
ATOM 1685 C C . SER A 1 231 ? 78.717 58.534 23.768 1.00 22.30 253 SER A C 1
ATOM 1686 O O . SER A 1 231 ? 79.439 57.538 23.740 1.00 22.11 253 SER A O 1
ATOM 1689 N N . LEU A 1 232 ? 78.185 59.081 22.679 1.00 21.58 254 LEU A N 1
ATOM 1690 C CA . LEU A 1 232 ? 78.362 58.516 21.340 1.00 21.07 254 LEU A CA 1
ATOM 1691 C C . LEU A 1 232 ? 79.707 57.866 21.017 1.00 21.23 254 LEU A C 1
ATOM 1692 O O . LEU A 1 232 ? 79.771 56.667 20.752 1.00 20.44 254 LEU A O 1
ATOM 1697 N N . LEU A 1 233 ? 80.778 58.655 21.030 1.00 20.71 255 LEU A N 1
ATOM 1698 C CA . LEU A 1 233 ? 82.094 58.126 20.687 1.00 20.74 255 LEU A CA 1
ATOM 1699 C C . LEU A 1 233 ? 82.665 57.158 21.705 1.00 20.43 255 LEU A C 1
ATOM 1700 O O . LEU A 1 233 ? 83.430 56.265 21.350 1.00 19.54 255 LEU A O 1
ATOM 1705 N N . ARG A 1 234 ? 82.306 57.324 22.970 1.00 21.20 256 ARG A N 1
ATOM 1706 C CA . ARG A 1 234 ? 82.784 56.391 23.980 1.00 22.15 256 ARG A CA 1
ATOM 1707 C C . ARG A 1 234 ? 82.084 55.051 23.714 1.00 21.43 256 ARG A C 1
ATOM 1708 O O . ARG A 1 234 ? 82.683 53.984 23.862 1.00 20.40 256 ARG A O 1
ATOM 1716 N N . ASN A 1 235 ? 80.814 55.114 23.318 1.00 20.29 257 ASN A N 1
ATOM 1717 C CA . ASN A 1 235 ? 80.058 53.903 23.015 1.00 19.95 257 ASN A CA 1
ATOM 1718 C C . ASN A 1 235 ? 80.711 53.185 21.832 1.00 19.18 257 ASN A C 1
ATOM 1719 O O . ASN A 1 235 ? 80.954 51.977 21.867 1.00 18.89 257 ASN A O 1
ATOM 1724 N N . TRP A 1 236 ? 80.990 53.949 20.782 1.00 18.54 258 TRP A N 1
ATOM 1725 C CA . TRP A 1 236 ? 81.603 53.413 19.573 1.00 18.55 258 TRP A CA 1
ATOM 1726 C C . TRP A 1 236 ? 82.987 52.836 19.859 1.00 19.29 258 TRP A C 1
ATOM 1727 O O . TRP A 1 236 ? 83.377 51.801 19.307 1.00 18.84 258 TRP A O 1
ATOM 1738 N N . ASN A 1 237 ? 83.736 53.496 20.730 1.00 20.28 259 ASN A N 1
ATOM 1739 C CA . ASN A 1 237 ? 85.067 53.010 21.044 1.00 21.29 259 ASN A CA 1
ATOM 1740 C C . ASN A 1 237 ? 85.015 51.655 21.754 1.00 20.35 259 ASN A C 1
ATOM 1741 O O . ASN A 1 237 ? 85.781 50.747 21.435 1.00 19.46 259 ASN A O 1
ATOM 1746 N N . SER A 1 238 ? 84.104 51.527 22.713 1.00 19.77 260 SER A N 1
ATOM 1747 C CA . SER A 1 238 ? 83.946 50.293 23.474 1.00 20.30 260 SER A CA 1
ATOM 1748 C C . SER A 1 238 ? 83.312 49.142 22.686 1.00 19.30 260 SER A C 1
ATOM 1749 O O . SER A 1 238 ? 83.635 47.987 22.922 1.00 18.25 260 SER A O 1
ATOM 1752 N N . LEU A 1 239 ? 82.412 49.458 21.757 1.00 19.58 261 LEU A N 1
ATOM 1753 C CA . LEU A 1 239 ? 81.714 48.421 20.987 1.00 19.82 261 LEU A CA 1
ATOM 1754 C C . LEU A 1 239 ? 82.344 48.034 19.652 1.00 19.90 261 LEU A C 1
ATOM 1755 O O . LEU A 1 239 ? 82.042 46.970 19.106 1.00 20.39 261 LEU A O 1
ATOM 1760 N N . ALA A 1 240 ? 83.217 48.886 19.130 1.00 19.48 262 ALA A N 1
ATOM 1761 C CA . ALA A 1 240 ? 83.822 48.629 17.831 1.00 19.12 262 ALA A CA 1
ATOM 1762 C C . ALA A 1 240 ? 85.330 48.835 17.727 1.00 19.51 262 ALA A C 1
ATOM 1763 O O . ALA A 1 240 ? 86.024 48.022 17.127 1.00 19.96 262 ALA A O 1
ATOM 1765 N N . VAL A 1 241 ? 85.845 49.916 18.301 1.00 20.24 263 VAL A N 1
ATOM 1766 C CA . VAL A 1 241 ? 87.279 50.181 18.196 1.00 20.91 263 VAL A CA 1
ATOM 1767 C C . VAL A 1 241 ? 88.138 49.226 19.006 1.00 21.15 263 VAL A C 1
ATOM 1768 O O . VAL A 1 241 ? 89.163 48.750 18.521 1.00 22.84 263 VAL A O 1
ATOM 1772 N N . THR A 1 242 ? 87.732 48.944 20.237 1.00 20.78 264 THR A N 1
ATOM 1773 C CA . THR A 1 242 ? 88.501 48.048 21.081 1.00 20.98 264 THR A CA 1
ATOM 1774 C C . THR A 1 242 ? 87.837 46.696 21.314 1.00 20.45 264 THR A C 1
ATOM 1775 O O . THR A 1 242 ? 88.366 45.876 22.049 1.00 20.47 264 THR A O 1
ATOM 1779 N N . HIS A 1 243 ? 86.687 46.457 20.689 1.00 19.21 265 HIS A N 1
ATOM 1780 C CA . HIS A 1 243 ? 85.985 45.190 20.885 1.00 18.54 265 HIS A CA 1
ATOM 1781 C C . HIS A 1 243 ? 86.332 44.147 19.823 1.00 17.04 265 HIS A C 1
ATOM 1782 O O . HIS A 1 243 ? 86.101 44.358 18.635 1.00 17.65 265 HIS A O 1
ATOM 1789 N N . PRO A 1 244 ? 86.871 42.992 20.245 1.00 16.64 266 PRO A N 1
ATOM 1790 C CA . PRO A 1 244 ? 87.223 41.961 19.264 1.00 16.47 266 PRO A CA 1
ATOM 1791 C C . PRO A 1 244 ? 86.040 41.300 18.559 1.00 16.25 266 PRO A C 1
ATOM 1792 O O . PRO A 1 244 ? 86.204 40.673 17.505 1.00 14.89 266 PRO A O 1
ATOM 1796 N N . GLY A 1 245 ? 84.846 41.445 19.126 1.00 15.64 267 GLY A N 1
ATOM 1797 C CA . GLY A 1 245 ? 83.683 40.835 18.501 1.00 16.86 267 GLY A CA 1
ATOM 1798 C C . GLY A 1 245 ? 83.106 41.592 17.313 1.00 16.99 267 GLY A C 1
ATOM 1799 O O . GLY A 1 245 ? 82.410 41.003 16.484 1.00 16.31 267 GLY A O 1
ATOM 1800 N N . TYR A 1 246 ? 83.400 42.891 17.213 1.00 17.64 268 TYR A N 1
ATOM 1801 C CA . TYR A 1 246 ? 82.863 43.710 16.122 1.00 17.41 268 TYR A CA 1
ATOM 1802 C C . TYR A 1 246 ? 83.437 43.351 14.756 1.00 18.31 268 TYR A C 1
ATOM 1803 O O . TYR A 1 246 ? 84.655 43.219 14.590 1.00 18.32 268 TYR A O 1
ATOM 1812 N N . MET A 1 247 ? 82.556 43.198 13.772 1.00 17.62 269 MET A N 1
ATOM 1813 C CA . MET A 1 247 ? 82.992 42.845 12.425 1.00 18.05 269 MET A CA 1
ATOM 1814 C C . MET A 1 247 ? 82.512 43.890 11.415 1.00 18.22 269 MET A C 1
ATOM 1815 O O . MET A 1 247 ? 81.352 43.873 10.992 1.00 17.91 269 MET A O 1
ATOM 1820 N N . ALA A 1 248 ? 83.405 44.797 11.031 1.00 17.36 270 ALA A N 1
ATOM 1821 C CA . ALA A 1 248 ? 83.053 45.834 10.064 1.00 17.57 270 ALA A CA 1
ATOM 1822 C C . ALA A 1 248 ? 82.800 45.238 8.672 1.00 17.12 270 ALA A C 1
ATOM 1823 O O . ALA A 1 248 ? 83.536 44.365 8.217 1.00 16.46 270 ALA A O 1
ATOM 1825 N N . PHE A 1 249 ? 81.753 45.723 8.010 1.00 17.16 271 PHE A N 1
ATOM 1826 C CA . PHE A 1 249 ? 81.403 45.269 6.669 1.00 17.75 271 PHE A CA 1
ATOM 1827 C C . PHE A 1 249 ? 81.426 43.745 6.478 1.00 18.15 271 PHE A C 1
ATOM 1828 O O . PHE A 1 249 ? 82.063 43.236 5.552 1.00 17.77 271 PHE A O 1
ATOM 1836 N N . LEU A 1 250 ? 80.740 43.021 7.354 1.00 18.40 272 LEU A N 1
ATOM 1837 C CA . LEU A 1 250 ? 80.651 41.575 7.222 1.00 18.70 272 LEU A CA 1
ATOM 1838 C C . LEU A 1 250 ? 79.191 41.241 6.957 1.00 18.05 272 LEU A C 1
ATOM 1839 O O . LEU A 1 250 ? 78.306 41.927 7.455 1.00 18.57 272 LEU A O 1
ATOM 1844 N N . THR A 1 251 ? 78.945 40.202 6.163 1.00 18.27 273 THR A N 1
ATOM 1845 C CA . THR A 1 251 ? 77.577 39.774 5.864 1.00 17.93 273 THR A CA 1
ATOM 1846 C C . THR A 1 251 ? 77.200 38.601 6.760 1.00 17.99 273 THR A C 1
ATOM 1847 O O . THR A 1 251 ? 78.039 38.049 7.481 1.00 18.36 273 THR A O 1
ATOM 1851 N N . TYR A 1 252 ? 75.926 38.233 6.691 1.00 17.16 274 TYR A N 1
ATOM 1852 C CA . TYR A 1 252 ? 75.398 37.121 7.455 1.00 17.37 274 TYR A CA 1
ATOM 1853 C C . TYR A 1 252 ? 76.206 35.859 7.160 1.00 17.28 274 TYR A C 1
ATOM 1854 O O . TYR A 1 252 ? 76.642 35.168 8.080 1.00 16.78 274 TYR A O 1
ATOM 1863 N N . ASP A 1 253 ? 76.404 35.557 5.878 1.00 17.52 275 ASP A N 1
ATOM 1864 C CA . ASP A 1 253 ? 77.157 34.365 5.503 1.00 18.23 275 ASP A CA 1
ATOM 1865 C C . ASP A 1 253 ? 78.613 34.395 5.976 1.00 18.03 275 ASP A C 1
ATOM 1866 O O . ASP A 1 253 ? 79.167 33.362 6.348 1.00 16.99 275 ASP A O 1
ATOM 1871 N N . GLU A 1 254 ? 79.237 35.567 5.970 1.00 17.54 276 GLU A N 1
ATOM 1872 C CA . GLU A 1 254 ? 80.620 35.660 6.430 1.00 17.90 276 GLU A CA 1
ATOM 1873 C C . GLU A 1 254 ? 80.692 35.408 7.937 1.00 18.04 276 GLU A C 1
ATOM 1874 O O . GLU A 1 254 ? 81.626 34.769 8.427 1.00 18.04 276 GLU A O 1
ATOM 1880 N N . VAL A 1 255 ? 79.712 35.911 8.678 1.00 17.12 277 VAL A N 1
ATOM 1881 C CA . VAL A 1 255 ? 79.692 35.687 10.122 1.00 17.35 277 VAL A CA 1
ATOM 1882 C C . VAL A 1 255 ? 79.558 34.187 10.405 1.00 18.59 277 VAL A C 1
ATOM 1883 O O . VAL A 1 255 ? 80.278 33.640 11.233 1.00 18.68 277 VAL A O 1
ATOM 1887 N N . LYS A 1 256 ? 78.643 33.521 9.712 1.00 19.11 278 LYS A N 1
ATOM 1888 C CA . LYS A 1 256 ? 78.459 32.085 9.921 1.00 20.61 278 LYS A CA 1
ATOM 1889 C C . LYS A 1 256 ? 79.758 31.348 9.600 1.00 20.29 278 LYS A C 1
ATOM 1890 O O . LYS A 1 256 ? 80.198 30.484 10.354 1.00 19.76 278 LYS A O 1
ATOM 1896 N N . ALA A 1 257 ? 80.373 31.702 8.475 1.00 20.32 279 ALA A N 1
ATOM 1897 C CA . ALA A 1 257 ? 81.626 31.075 8.067 1.00 20.71 279 ALA A CA 1
ATOM 1898 C C . ALA A 1 257 ? 82.725 31.295 9.110 1.00 20.78 279 ALA A C 1
ATOM 1899 O O . ALA A 1 257 ? 83.463 30.368 9.447 1.00 19.78 279 ALA A O 1
ATOM 1901 N N . ARG A 1 258 ? 82.822 32.519 9.627 1.00 20.57 280 ARG A N 1
ATOM 1902 C CA . ARG A 1 258 ? 83.852 32.849 10.612 1.00 21.06 280 ARG A CA 1
ATOM 1903 C C . ARG A 1 258 ? 83.692 32.113 11.940 1.00 21.09 280 ARG A C 1
ATOM 1904 O O . ARG A 1 258 ? 84.682 31.824 12.612 1.00 21.17 280 ARG A O 1
ATOM 1912 N N . LEU A 1 259 ? 82.454 31.808 12.321 1.00 20.27 281 LEU A N 1
ATOM 1913 C CA . LEU A 1 259 ? 82.210 31.110 13.583 1.00 20.31 281 LEU A CA 1
ATOM 1914 C C . LEU A 1 259 ? 82.379 29.593 13.491 1.00 20.34 281 LEU A C 1
ATOM 1915 O O . LEU A 1 259 ? 82.422 28.913 14.517 1.00 19.52 281 LEU A O 1
ATOM 1920 N N . GLN A 1 260 ? 82.477 29.067 12.272 1.00 21.07 282 GLN A N 1
ATOM 1921 C CA . GLN A 1 260 ? 82.636 27.626 12.071 1.00 22.59 282 GLN A CA 1
ATOM 1922 C C . GLN A 1 260 ? 83.803 27.040 12.867 1.00 23.23 282 GLN A C 1
ATOM 1923 O O . GLN A 1 260 ? 83.665 25.983 13.490 1.00 22.44 282 GLN A O 1
ATOM 1929 N N . LYS A 1 261 ? 84.952 27.713 12.853 1.00 22.67 283 LYS A N 1
ATOM 1930 C CA . LYS A 1 261 ? 86.104 27.188 13.581 1.00 22.74 283 LYS A CA 1
ATOM 1931 C C . LYS A 1 261 ? 85.864 27.128 15.082 1.00 22.28 283 LYS A C 1
ATOM 1932 O O . LYS A 1 261 ? 86.611 26.476 15.803 1.00 21.95 283 LYS A O 1
ATOM 1938 N N . PHE A 1 262 ? 84.821 27.804 15.552 1.00 21.52 284 PHE A N 1
ATOM 1939 C CA . PHE A 1 262 ? 84.507 27.795 16.976 1.00 21.63 284 PHE A CA 1
ATOM 1940 C C . PHE A 1 262 ? 83.257 26.965 17.266 1.00 20.95 284 PHE A C 1
ATOM 1941 O O . PHE A 1 262 ? 82.664 27.070 18.341 1.00 20.90 284 PHE A O 1
ATOM 1949 N N . ILE A 1 263 ? 82.864 26.137 16.306 1.00 21.19 285 ILE A N 1
ATOM 1950 C CA . ILE A 1 263 ? 81.672 25.308 16.460 1.00 22.31 285 ILE A CA 1
ATOM 1951 C C . ILE A 1 263 ? 81.698 24.473 17.742 1.00 22.58 285 ILE A C 1
ATOM 1952 O O . ILE A 1 263 ? 80.652 24.191 18.327 1.00 21.96 285 ILE A O 1
ATOM 1957 N N . HIS A 1 264 ? 82.892 24.085 18.181 1.00 23.02 286 HIS A N 1
ATOM 1958 C CA . HIS A 1 264 ? 83.025 23.289 19.400 1.00 24.15 286 HIS A CA 1
ATOM 1959 C C . HIS A 1 264 ? 83.317 24.144 20.617 1.00 24.69 286 HIS A C 1
ATOM 1960 O O . HIS A 1 264 ? 83.702 23.631 21.664 1.00 25.33 286 HIS A O 1
ATOM 1967 N N . LYS A 1 265 ? 83.130 25.451 20.482 1.00 24.52 287 LYS A N 1
ATOM 1968 C CA . LYS A 1 265 ? 83.367 26.361 21.596 1.00 24.43 287 LYS A CA 1
ATOM 1969 C C . LYS A 1 265 ? 82.131 27.226 21.811 1.00 24.52 287 LYS A C 1
ATOM 1970 O O . LYS A 1 265 ? 82.114 28.405 21.453 1.00 24.44 287 LYS A O 1
ATOM 1976 N N . PRO A 1 266 ? 81.064 26.637 22.385 1.00 24.41 288 PRO A N 1
ATOM 1977 C CA . PRO A 1 266 ? 79.833 27.394 22.630 1.00 23.34 288 PRO A CA 1
ATOM 1978 C C . PRO A 1 266 ? 80.118 28.669 23.409 1.00 22.72 288 PRO A C 1
ATOM 1979 O O . PRO A 1 266 ? 80.955 28.684 24.310 1.00 22.66 288 PRO A O 1
ATOM 1983 N N . GLY A 1 267 ? 79.423 29.741 23.055 1.00 21.79 289 GLY A N 1
ATOM 1984 C CA . GLY A 1 267 ? 79.650 31.011 23.715 1.00 20.29 289 GLY A CA 1
ATOM 1985 C C . GLY A 1 267 ? 80.499 31.918 22.837 1.00 19.88 289 GLY A C 1
ATOM 1986 O O . GLY A 1 267 ? 80.647 33.106 23.111 1.00 19.48 289 GLY A O 1
ATOM 1987 N N . SER A 1 268 ? 81.068 31.362 21.776 1.00 19.43 290 SER A N 1
ATOM 1988 C CA . SER A 1 268 ? 81.875 32.171 20.872 1.00 19.30 290 SER A CA 1
ATOM 1989 C C . SER A 1 268 ? 80.897 33.040 20.089 1.00 18.94 290 SER A C 1
ATOM 1990 O O . SER A 1 268 ? 79.893 32.537 19.568 1.00 19.36 290 SER A O 1
ATOM 1993 N N . TYR A 1 269 ? 81.168 34.338 20.006 1.00 17.65 291 TYR A N 1
ATOM 1994 C CA . TYR A 1 269 ? 80.257 35.227 19.287 1.00 17.54 291 TYR A CA 1
ATOM 1995 C C . TYR A 1 269 ? 80.950 36.403 18.607 1.00 17.79 291 TYR A C 1
ATOM 1996 O O . TYR A 1 269 ? 82.076 36.761 18.957 1.00 18.20 291 TYR A O 1
ATOM 2005 N N . ILE A 1 270 ? 80.259 36.990 17.633 1.00 16.68 292 ILE A N 1
ATOM 2006 C CA . ILE A 1 270 ? 80.743 38.172 16.922 1.00 17.10 292 ILE A CA 1
ATOM 2007 C C . ILE A 1 270 ? 79.489 38.952 16.533 1.00 17.25 292 ILE A C 1
ATOM 2008 O O . ILE A 1 270 ? 78.389 38.384 16.522 1.00 16.48 292 ILE A O 1
ATOM 2013 N N . PHE A 1 271 ? 79.631 40.241 16.233 1.00 16.76 293 PHE A N 1
ATOM 2014 C CA . PHE A 1 271 ? 78.467 41.034 15.846 1.00 16.81 293 PHE A CA 1
ATOM 2015 C C . PHE A 1 271 ? 78.798 42.025 14.736 1.00 16.93 293 PHE A C 1
ATOM 2016 O O . PHE A 1 271 ? 79.973 42.319 14.482 1.00 15.78 293 PHE A O 1
ATOM 2024 N N . ARG A 1 272 ? 77.757 42.542 14.084 1.00 15.46 294 ARG A N 1
ATOM 2025 C CA . ARG A 1 272 ? 77.930 43.432 12.935 1.00 15.41 294 ARG A CA 1
ATOM 2026 C C . ARG A 1 272 ? 76.637 44.188 12.649 1.00 15.74 294 ARG A C 1
ATOM 2027 O O . ARG A 1 272 ? 75.617 43.957 13.296 1.00 16.23 294 ARG A O 1
ATOM 2035 N N . LEU A 1 273 ? 76.685 45.090 11.673 1.00 16.23 295 LEU A N 1
ATOM 2036 C CA . LEU A 1 273 ? 75.485 45.814 11.265 1.00 17.01 295 LEU A CA 1
ATOM 2037 C C . LEU A 1 273 ? 74.601 44.845 10.475 1.00 17.25 295 LEU A C 1
ATOM 2038 O O . LEU A 1 273 ? 75.088 44.109 9.602 1.00 15.39 295 LEU A O 1
ATOM 2043 N N . SER A 1 274 ? 73.311 44.830 10.782 1.00 17.35 296 SER A N 1
ATOM 2044 C CA . SER A 1 274 ? 72.401 43.994 10.019 1.00 17.75 296 SER A CA 1
ATOM 2045 C C . SER A 1 274 ? 72.328 44.653 8.652 1.00 18.22 296 SER A C 1
ATOM 2046 O O . SER A 1 274 ? 72.276 45.875 8.541 1.00 18.05 296 SER A O 1
ATOM 2049 N N . CYS A 1 275 ? 72.312 43.838 7.613 1.00 19.24 297 CYS A N 1
ATOM 2050 C CA . CYS A 1 275 ? 72.253 44.349 6.260 1.00 20.94 297 CYS A CA 1
ATOM 2051 C C . CYS A 1 275 ? 70.817 44.665 5.790 1.00 20.26 297 CYS A C 1
ATOM 2052 O O . CYS A 1 275 ? 70.608 45.598 5.009 1.00 20.40 297 CYS A O 1
ATOM 2055 N N . THR A 1 276 ? 69.832 43.908 6.270 1.00 18.58 298 THR A N 1
ATOM 2056 C CA . THR A 1 276 ? 68.437 44.130 5.871 1.00 18.83 298 THR A CA 1
ATOM 2057 C C . THR A 1 276 ? 67.640 44.962 6.882 1.00 19.00 298 THR A C 1
ATOM 2058 O O . THR A 1 276 ? 66.554 45.456 6.582 1.00 18.74 298 THR A O 1
ATOM 2062 N N . ARG A 1 277 ? 68.180 45.109 8.085 1.00 18.79 299 ARG A N 1
ATOM 2063 C CA . ARG A 1 277 ? 67.547 45.920 9.118 1.00 19.96 299 ARG A CA 1
ATOM 2064 C C . ARG A 1 277 ? 68.581 46.989 9.442 1.00 20.00 299 ARG A C 1
ATOM 2065 O O . ARG A 1 277 ? 69.116 47.037 10.555 1.00 19.10 299 ARG A O 1
ATOM 2073 N N . LEU A 1 278 ? 68.868 47.839 8.460 1.00 20.39 300 LEU A N 1
ATOM 2074 C CA . LEU A 1 278 ? 69.870 48.881 8.640 1.00 20.80 300 LEU A CA 1
ATOM 2075 C C . LEU A 1 278 ? 69.564 49.760 9.830 1.00 20.93 300 LEU A C 1
ATOM 2076 O O . LEU A 1 278 ? 68.492 50.350 9.920 1.00 21.71 300 LEU A O 1
ATOM 2081 N N . GLY A 1 279 ? 70.522 49.844 10.745 1.00 20.22 301 GLY A N 1
ATOM 2082 C CA . GLY A 1 279 ? 70.331 50.645 11.935 1.00 18.89 301 GLY A CA 1
ATOM 2083 C C . GLY A 1 279 ? 70.256 49.751 13.155 1.00 18.19 301 GLY A C 1
ATOM 2084 O O . GLY A 1 279 ? 70.271 50.228 14.288 1.00 17.84 301 GLY A O 1
ATOM 2085 N N . GLN A 1 280 ? 70.169 48.444 12.921 1.00 17.63 302 GLN A N 1
ATOM 2086 C CA . GLN A 1 280 ? 70.109 47.475 14.009 1.00 16.96 302 GLN A CA 1
ATOM 2087 C C . GLN A 1 280 ? 71.285 46.515 13.933 1.00 16.23 302 GLN A C 1
ATOM 2088 O O . GLN A 1 280 ? 71.908 46.350 12.879 1.00 15.35 302 GLN A O 1
ATOM 2094 N N . TRP A 1 281 ? 71.582 45.887 15.063 1.00 14.76 303 TRP A N 1
ATOM 2095 C CA . TRP A 1 281 ? 72.685 44.944 15.165 1.00 14.88 303 TRP A CA 1
ATOM 2096 C C . TRP A 1 281 ? 72.262 43.491 14.940 1.00 15.13 303 TRP A C 1
ATOM 2097 O O . TRP A 1 281 ? 71.107 43.123 15.168 1.00 15.12 303 TRP A O 1
ATOM 2108 N N . ALA A 1 282 ? 73.219 42.684 14.495 1.00 14.82 304 ALA A N 1
ATOM 2109 C CA . ALA A 1 282 ? 73.026 41.257 14.265 1.00 15.01 304 ALA A CA 1
ATOM 2110 C C . ALA A 1 282 ? 74.166 40.581 15.020 1.00 16.01 304 ALA A C 1
ATOM 2111 O O . ALA A 1 282 ? 75.347 40.816 14.721 1.00 16.09 304 ALA A O 1
ATOM 2113 N N . ILE A 1 283 ? 73.822 39.750 15.996 1.00 15.29 305 ILE A N 1
ATOM 2114 C CA . ILE A 1 283 ? 74.829 39.063 16.794 1.00 15.47 305 ILE A CA 1
ATOM 2115 C C . ILE A 1 283 ? 74.840 37.581 16.438 1.00 16.07 305 ILE A C 1
ATOM 2116 O O . ILE A 1 283 ? 73.813 36.909 16.515 1.00 15.56 305 ILE A O 1
ATOM 2121 N N . GLY A 1 284 ? 76.005 37.080 16.041 1.00 15.81 306 GLY A N 1
ATOM 2122 C CA . GLY A 1 284 ? 76.121 35.681 15.695 1.00 16.85 306 GLY A CA 1
ATOM 2123 C C . GLY A 1 284 ? 76.796 34.954 16.840 1.00 18.12 306 GLY A C 1
ATOM 2124 O O . GLY A 1 284 ? 77.735 35.481 17.440 1.00 16.94 306 GLY A O 1
ATOM 2125 N N . TYR A 1 285 ? 76.331 33.749 17.152 1.00 18.27 307 TYR A N 1
ATOM 2126 C CA . TYR A 1 285 ? 76.935 32.993 18.240 1.00 20.11 307 TYR A CA 1
ATOM 2127 C C . TYR A 1 285 ? 76.755 31.486 18.111 1.00 20.08 307 TYR A C 1
ATOM 2128 O O . TYR A 1 285 ? 75.810 31.006 17.483 1.00 20.03 307 TYR A O 1
ATOM 2137 N N . VAL A 1 286 ? 77.687 30.760 18.718 1.00 19.54 308 VAL A N 1
ATOM 2138 C CA . VAL A 1 286 ? 77.691 29.304 18.734 1.00 19.91 308 VAL A CA 1
ATOM 2139 C C . VAL A 1 286 ? 76.937 28.862 19.983 1.00 20.20 308 VAL A C 1
ATOM 2140 O O . VAL A 1 286 ? 77.262 29.296 21.096 1.00 19.37 308 VAL A O 1
ATOM 2144 N N . THR A 1 287 ? 75.938 28.004 19.802 1.00 20.21 309 THR A N 1
ATOM 2145 C CA . THR A 1 287 ? 75.146 27.506 20.926 1.00 20.83 309 THR A CA 1
ATOM 2146 C C . THR A 1 287 ? 75.755 26.223 21.473 1.00 21.56 309 THR A C 1
ATOM 2147 O O . THR A 1 287 ? 76.614 25.610 20.841 1.00 21.42 309 THR A O 1
ATOM 2151 N N . ALA A 1 288 ? 75.297 25.815 22.649 1.00 22.55 310 ALA A N 1
ATOM 2152 C CA . ALA A 1 288 ? 75.784 24.596 23.274 1.00 23.95 310 ALA A CA 1
ATOM 2153 C C . ALA A 1 288 ? 75.383 23.365 22.461 1.00 24.44 310 ALA A C 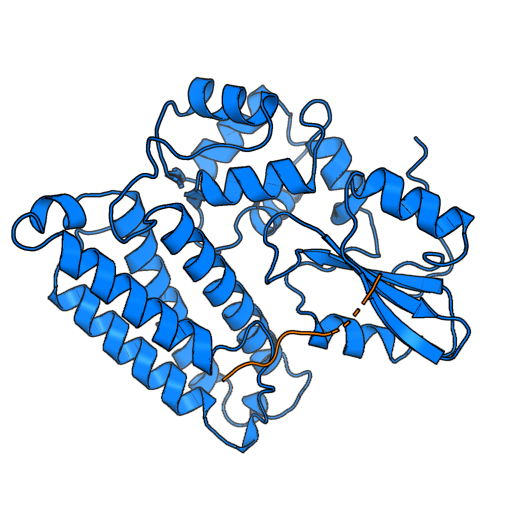1
ATOM 2154 O O . ALA A 1 288 ? 76.084 22.352 22.483 1.00 24.37 310 ALA A O 1
ATOM 2156 N N . ASP A 1 289 ? 74.261 23.436 21.746 1.00 25.41 311 ASP A N 1
ATOM 2157 C CA . ASP A 1 289 ? 73.836 22.281 20.960 1.00 26.35 311 ASP A CA 1
ATOM 2158 C C . ASP A 1 289 ? 74.394 22.199 19.540 1.00 25.69 311 ASP A C 1
ATOM 2159 O O . ASP A 1 289 ? 73.898 21.433 18.716 1.00 24.94 311 ASP A O 1
ATOM 2164 N N . GLY A 1 290 ? 75.428 22.986 19.256 1.00 24.37 312 GLY A N 1
ATOM 2165 C CA . GLY A 1 290 ? 76.052 22.929 17.945 1.00 23.67 312 GLY A CA 1
ATOM 2166 C C . GLY A 1 290 ? 75.474 23.751 16.807 1.00 22.53 312 GLY A C 1
ATOM 2167 O O . GLY A 1 290 ? 75.739 23.460 15.641 1.00 23.34 312 GLY A O 1
ATOM 2168 N N . ASN A 1 291 ? 74.679 24.763 17.120 1.00 20.77 313 ASN A N 1
ATOM 2169 C CA . ASN A 1 291 ? 74.117 25.609 16.073 1.00 20.33 313 ASN A CA 1
ATOM 2170 C C . ASN A 1 291 ? 74.818 26.956 16.060 1.00 19.82 313 ASN A C 1
ATOM 2171 O O . ASN A 1 291 ? 75.380 27.378 17.067 1.00 20.78 313 ASN A O 1
ATOM 2176 N N . ILE A 1 292 ? 74.792 27.623 14.913 1.00 19.30 314 ILE A N 1
ATOM 2177 C CA . ILE A 1 292 ? 75.372 28.956 14.802 1.00 18.96 314 ILE A CA 1
ATOM 2178 C C . ILE A 1 292 ? 74.197 29.844 14.409 1.00 19.11 314 ILE A C 1
ATOM 2179 O O . ILE A 1 292 ? 73.741 29.827 13.268 1.00 19.58 314 ILE A O 1
ATOM 2184 N N . LEU A 1 293 ? 73.707 30.608 15.376 1.00 18.70 315 LEU A N 1
ATOM 2185 C CA . LEU A 1 293 ? 72.559 31.470 15.168 1.00 18.51 315 LEU A CA 1
ATOM 2186 C C . LEU A 1 293 ? 72.948 32.937 15.125 1.00 18.10 315 LEU A C 1
ATOM 2187 O O . LEU A 1 293 ? 74.013 33.326 15.594 1.00 17.08 315 LEU A O 1
ATOM 2192 N N . GLN A 1 294 ? 72.069 33.744 14.548 1.00 16.99 316 GLN A N 1
ATOM 2193 C CA . GLN A 1 294 ? 72.284 35.173 14.483 1.00 17.43 316 GLN A CA 1
ATOM 2194 C C . GLN A 1 294 ? 70.967 35.797 14.903 1.00 17.89 316 GLN A C 1
ATOM 2195 O O . GLN A 1 294 ? 69.895 35.432 14.403 1.00 17.75 316 GLN A O 1
ATOM 2201 N N . THR A 1 295 ? 71.048 36.729 15.841 1.00 17.73 317 THR A N 1
ATOM 2202 C CA . THR A 1 295 ? 69.857 37.379 16.345 1.00 19.03 317 THR A CA 1
ATOM 2203 C C . THR A 1 295 ? 70.001 38.892 16.253 1.00 19.56 317 THR A C 1
ATOM 2204 O O . THR A 1 295 ? 71.114 39.421 16.248 1.00 19.10 317 THR A O 1
ATOM 2208 N N . ILE A 1 296 ? 68.870 39.578 16.179 1.00 19.41 318 ILE A N 1
ATOM 2209 C CA . ILE A 1 296 ? 68.850 41.027 16.105 1.00 21.83 318 ILE A CA 1
ATOM 2210 C C . ILE A 1 296 ? 68.197 41.517 17.391 1.00 23.50 318 ILE A C 1
ATOM 2211 O O . ILE A 1 296 ? 67.002 41.320 17.603 1.00 23.56 318 ILE A O 1
ATOM 2216 N N . PRO A 1 297 ? 68.985 42.140 18.282 1.00 25.11 319 PRO A N 1
ATOM 2217 C CA . PRO A 1 297 ? 68.460 42.648 19.554 1.00 26.92 319 PRO A CA 1
ATOM 2218 C C . PRO A 1 297 ? 67.353 43.670 19.333 1.00 29.18 319 PRO A C 1
ATOM 2219 O O . PRO A 1 297 ? 67.358 44.386 18.335 1.00 29.71 319 PRO A O 1
ATOM 2223 N N . HIS A 1 298 ? 66.411 43.726 20.269 1.00 32.27 320 HIS A N 1
ATOM 2224 C CA . HIS A 1 298 ? 65.308 44.679 20.212 1.00 35.54 320 HIS A CA 1
ATOM 2225 C C . HIS A 1 298 ? 65.078 45.276 21.602 1.00 36.83 320 HIS A C 1
ATOM 2226 O O . HIS A 1 298 ? 65.348 44.636 22.618 1.00 36.45 320 HIS A O 1
ATOM 2233 N N . ASN A 1 299 ? 64.582 46.507 21.634 1.00 38.83 321 ASN A N 1
ATOM 2234 C CA . ASN A 1 299 ? 64.296 47.206 22.884 1.00 40.68 321 ASN A CA 1
ATOM 2235 C C . ASN A 1 299 ? 65.472 47.283 23.846 1.00 41.49 321 ASN A C 1
ATOM 2236 O O . ASN A 1 299 ? 65.282 47.345 25.058 1.00 42.03 321 ASN A O 1
ATOM 2241 N N . LYS A 1 300 ? 66.688 47.279 23.318 1.00 42.00 322 LYS A N 1
ATOM 2242 C CA . LYS A 1 300 ? 67.858 47.365 24.180 1.00 42.02 322 LYS A CA 1
ATOM 2243 C C . LYS A 1 300 ? 69.096 47.622 23.345 1.00 41.61 322 LYS A C 1
ATOM 2244 O O . LYS A 1 300 ? 69.373 46.893 22.391 1.00 42.70 322 LYS A O 1
ATOM 2250 N N . PRO A 1 301 ? 69.847 48.685 23.675 1.00 40.47 323 PRO A N 1
ATOM 2251 C CA . PRO A 1 301 ? 71.061 48.999 22.922 1.00 39.28 323 PRO A CA 1
ATOM 2252 C C . PRO A 1 301 ? 72.026 47.821 22.993 1.00 37.96 323 PRO A C 1
ATOM 2253 O O . PRO A 1 301 ? 71.918 46.976 23.884 1.00 38.07 323 PRO A O 1
ATOM 2257 N N . LEU A 1 302 ? 72.962 47.764 22.051 1.00 35.89 324 LEU A N 1
ATOM 2258 C CA . LEU A 1 302 ? 73.921 46.673 22.007 1.00 33.65 324 LEU A CA 1
ATOM 2259 C C . LEU A 1 302 ? 74.554 46.426 23.374 1.00 33.44 324 LEU A C 1
ATOM 2260 O O . LEU A 1 302 ? 74.731 45.280 23.784 1.00 33.16 324 LEU A O 1
ATOM 2265 N N . PHE A 1 303 ? 74.888 47.505 24.074 1.00 33.30 325 PHE A N 1
ATOM 2266 C CA . PHE A 1 303 ? 75.493 47.409 25.398 1.00 33.46 325 PHE A CA 1
ATOM 2267 C C . PHE A 1 303 ? 74.793 46.413 26.308 1.00 32.35 325 PHE A C 1
ATOM 2268 O O . PHE A 1 303 ? 75.422 45.503 26.841 1.00 32.07 325 PHE A O 1
ATOM 2276 N N . GLN A 1 304 ? 73.489 46.590 26.483 1.00 31.71 326 GLN A N 1
ATOM 2277 C CA . GLN A 1 304 ? 72.704 45.719 27.346 1.00 30.64 326 GLN A CA 1
ATOM 2278 C C . GLN A 1 304 ? 72.563 44.320 26.763 1.00 29.52 326 GLN A C 1
ATOM 2279 O O . GLN A 1 304 ? 72.556 43.329 27.495 1.00 28.40 326 GLN A O 1
ATOM 2285 N N . ALA A 1 305 ? 72.445 44.237 25.441 1.00 27.91 327 ALA A N 1
ATOM 2286 C CA . ALA A 1 305 ? 72.309 42.938 24.795 1.00 26.63 327 ALA A CA 1
ATOM 2287 C C . ALA A 1 305 ? 73.560 42.100 25.073 1.00 26.05 327 ALA A C 1
ATOM 2288 O O . ALA A 1 305 ? 73.471 40.920 25.422 1.00 25.30 327 ALA A O 1
ATOM 2290 N N . LEU A 1 306 ? 74.726 42.721 24.928 1.00 25.37 328 LEU A N 1
ATOM 2291 C CA . LEU A 1 306 ? 75.989 42.031 25.160 1.00 25.23 328 LEU A CA 1
ATOM 2292 C C . LEU A 1 306 ? 76.164 41.612 26.616 1.00 25.85 328 LEU A C 1
ATOM 2293 O O . LEU A 1 306 ? 76.594 40.492 26.901 1.00 25.93 328 LEU A O 1
ATOM 2298 N N . ILE A 1 307 ? 75.826 42.508 27.535 1.00 27.08 329 ILE A N 1
ATOM 2299 C CA . ILE A 1 307 ? 75.947 42.220 28.960 1.00 28.08 329 ILE A CA 1
ATOM 2300 C C . ILE A 1 307 ? 75.008 41.095 29.375 1.00 28.58 329 ILE A C 1
ATOM 2301 O O . ILE A 1 307 ? 75.412 40.170 30.079 1.00 28.72 329 ILE A O 1
ATOM 2306 N N . ASP A 1 308 ? 73.752 41.162 28.941 1.00 29.18 330 ASP A N 1
ATOM 2307 C CA . ASP A 1 308 ? 72.810 40.107 29.297 1.00 29.58 330 ASP A CA 1
ATOM 2308 C C . ASP A 1 308 ? 73.259 38.795 28.664 1.00 29.50 330 ASP A C 1
ATOM 2309 O O . ASP A 1 308 ? 73.206 37.737 29.294 1.00 29.92 330 ASP A O 1
ATOM 2314 N N . GLY A 1 309 ? 73.706 38.865 27.415 1.00 29.00 331 GLY A N 1
ATOM 2315 C CA . GLY A 1 309 ? 74.159 37.669 26.731 1.00 28.91 331 GLY A CA 1
ATOM 2316 C C . GLY A 1 309 ? 75.328 37.007 27.441 1.00 29.06 331 GLY A C 1
ATOM 2317 O O . GLY A 1 309 ? 75.433 35.781 27.458 1.00 28.56 331 GLY A O 1
ATOM 2318 N N . PHE A 1 310 ? 76.216 37.813 28.019 1.00 29.21 332 PHE A N 1
ATOM 2319 C CA . PHE A 1 310 ? 77.365 37.269 28.740 1.00 29.82 332 PHE A CA 1
ATOM 2320 C C . PHE A 1 310 ? 76.862 36.530 29.977 1.00 30.36 332 PHE A C 1
ATOM 2321 O O . PHE A 1 310 ? 77.189 35.370 30.203 1.00 30.10 332 PHE A O 1
ATOM 2329 N N . ARG A 1 311 ? 76.057 37.220 30.774 1.00 31.87 333 ARG A N 1
ATOM 2330 C CA . ARG A 1 311 ? 75.508 36.650 31.998 1.00 33.41 333 ARG A CA 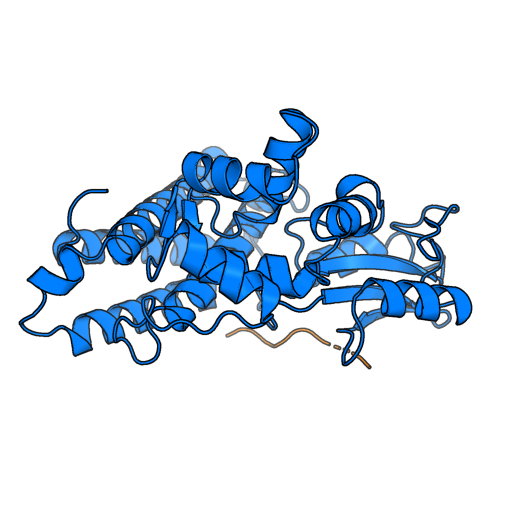1
ATOM 2331 C C . ARG A 1 311 ? 74.719 35.369 31.771 1.00 33.45 333 ARG A C 1
ATOM 2332 O O . ARG A 1 311 ? 74.756 34.463 32.603 1.00 33.58 333 ARG A O 1
ATOM 2340 N N . GLU A 1 312 ? 74.013 35.286 30.646 1.00 33.77 334 GLU A N 1
ATOM 2341 C CA . GLU A 1 312 ? 73.221 34.101 30.335 1.00 33.31 334 GLU A CA 1
ATOM 2342 C C . GLU A 1 312 ? 74.067 33.020 29.676 1.00 32.35 334 GLU A C 1
ATOM 2343 O O . GLU A 1 312 ? 73.560 31.958 29.319 1.00 32.55 334 GLU A O 1
ATOM 2349 N N . GLY A 1 313 ? 75.358 33.302 29.511 1.00 31.14 335 GLY A N 1
ATOM 2350 C CA . GLY A 1 313 ? 76.268 32.337 28.917 1.00 29.15 335 GLY A CA 1
ATOM 2351 C C . GLY A 1 313 ? 76.248 32.175 27.407 1.00 27.99 335 GLY A C 1
ATOM 2352 O O . GLY A 1 313 ? 76.834 31.229 26.887 1.00 28.33 335 GLY A O 1
ATOM 2353 N N . PHE A 1 314 ? 75.597 33.088 26.692 1.00 26.63 336 PHE A N 1
ATOM 2354 C CA . PHE A 1 314 ? 75.527 32.989 25.236 1.00 25.42 336 PHE A CA 1
ATOM 2355 C C . PHE A 1 314 ? 76.652 33.738 24.515 1.00 23.98 336 PHE A C 1
ATOM 2356 O O . PHE A 1 314 ? 77.183 33.256 23.512 1.00 22.82 336 PHE A O 1
ATOM 2364 N N . TYR A 1 315 ? 77.005 34.914 25.022 1.00 22.19 337 TYR A N 1
ATOM 2365 C CA . TYR A 1 315 ? 78.061 35.721 24.415 1.00 22.24 337 TYR A CA 1
ATOM 2366 C C . TYR A 1 315 ? 79.228 35.770 25.381 1.00 22.00 337 TYR A C 1
ATOM 2367 O O . TYR A 1 315 ? 79.358 36.713 26.163 1.00 22.32 337 TYR A O 1
ATOM 2376 N N . LEU A 1 316 ? 80.074 34.750 25.316 1.00 21.83 338 LEU A N 1
ATOM 2377 C CA . LEU A 1 316 ? 81.214 34.639 26.221 1.00 22.26 338 LEU A CA 1
ATOM 2378 C C . LEU A 1 316 ? 82.583 34.914 25.620 1.00 21.77 338 LEU A C 1
ATOM 2379 O O . LEU A 1 316 ? 83.424 35.551 26.253 1.00 22.32 338 LEU A O 1
ATOM 2384 N N . PHE A 1 317 ? 82.805 34.430 24.404 1.00 21.39 339 PHE A N 1
ATOM 2385 C CA . PHE A 1 317 ? 84.105 34.568 23.756 1.00 21.44 339 PHE A CA 1
ATOM 2386 C C . PHE A 1 317 ? 84.054 35.335 22.439 1.00 21.89 339 PHE A C 1
ATOM 2387 O O . PHE A 1 317 ? 83.768 34.762 21.381 1.00 21.26 339 PHE A O 1
ATOM 2395 N N . PRO A 1 318 ? 84.361 36.644 22.485 1.00 21.79 340 PRO A N 1
ATOM 2396 C CA . PRO A 1 318 ? 84.350 37.513 21.302 1.00 21.20 340 PRO A CA 1
ATOM 2397 C C . PRO A 1 318 ? 85.358 37.051 20.259 1.00 20.85 340 PRO A C 1
ATOM 2398 O O . PRO A 1 318 ? 86.564 37.089 20.492 1.00 20.57 340 PRO A O 1
ATOM 2402 N N . ASP A 1 319 ? 84.845 36.623 19.112 1.00 19.81 341 ASP A N 1
ATOM 2403 C CA . ASP A 1 319 ? 85.660 36.113 18.018 1.00 20.77 341 ASP A CA 1
ATOM 2404 C C . ASP A 1 319 ? 86.465 34.909 18.509 1.00 21.86 341 ASP A C 1
ATOM 2405 O O . ASP A 1 319 ? 87.571 34.641 18.034 1.00 21.37 341 ASP A O 1
ATOM 2410 N N . GLY A 1 320 ? 85.885 34.188 19.469 1.00 22.54 342 GLY A N 1
ATOM 2411 C CA . GLY A 1 320 ? 86.518 32.996 20.010 1.00 24.66 342 GLY A CA 1
ATOM 2412 C C . GLY A 1 320 ? 87.572 33.218 21.079 1.00 25.70 342 GLY A C 1
ATOM 2413 O O . GLY A 1 320 ? 88.149 32.261 21.590 1.00 26.36 342 GLY A O 1
ATOM 2414 N N . ARG A 1 321 ? 87.819 34.471 21.434 1.00 26.53 343 ARG A N 1
ATOM 2415 C CA . ARG A 1 321 ? 88.830 34.780 22.436 1.00 28.28 343 ARG A CA 1
ATOM 2416 C C . ARG A 1 321 ? 88.325 34.565 23.862 1.00 28.47 343 ARG A C 1
ATOM 2417 O O . ARG A 1 321 ? 87.179 34.887 24.186 1.00 26.79 343 ARG A O 1
ATOM 2425 N N . ASN A 1 322 ? 89.194 34.012 24.707 1.00 29.04 344 ASN A N 1
ATOM 2426 C CA . ASN A 1 322 ? 88.840 33.707 26.089 1.00 30.45 344 ASN A CA 1
ATOM 2427 C C . ASN A 1 322 ? 88.436 34.897 26.937 1.00 31.13 344 ASN A C 1
ATOM 2428 O O . ASN A 1 322 ? 87.595 34.764 27.821 1.00 31.47 344 ASN A O 1
ATOM 2433 N N . GLN A 1 323 ? 89.024 36.058 26.675 1.00 31.78 345 GLN A N 1
ATOM 2434 C CA . GLN A 1 323 ? 88.692 37.256 27.441 1.00 33.03 345 GLN A CA 1
ATOM 2435 C C . GLN A 1 323 ? 87.598 38.075 26.752 1.00 32.57 345 GLN A C 1
ATOM 2436 O O . GLN A 1 323 ? 87.683 38.360 25.560 1.00 32.20 345 GLN A O 1
ATOM 2442 N N . ASN A 1 324 ? 86.576 38.449 27.513 1.00 32.51 346 ASN A N 1
ATOM 2443 C CA . ASN A 1 324 ? 85.468 39.235 26.984 1.00 33.20 346 ASN A CA 1
ATOM 2444 C C . ASN A 1 324 ? 85.531 40.644 27.560 1.00 34.25 346 ASN A C 1
ATOM 2445 O O . ASN A 1 324 ? 85.730 40.820 28.758 1.00 34.35 346 ASN A O 1
ATOM 2450 N N . PRO A 1 325 ? 85.364 41.671 26.715 1.00 35.81 347 PRO A N 1
ATOM 2451 C CA . PRO A 1 325 ? 85.412 43.049 27.215 1.00 37.72 347 PRO A CA 1
ATOM 2452 C C . PRO A 1 325 ? 84.373 43.266 28.308 1.00 39.94 347 PRO A C 1
ATOM 2453 O O . PRO A 1 325 ? 83.283 42.697 28.257 1.00 39.71 347 PRO A O 1
ATOM 2457 N N . ASP A 1 326 ? 84.703 44.080 29.302 1.00 42.52 348 ASP A N 1
ATOM 2458 C CA . ASP A 1 326 ? 83.740 44.349 30.358 1.00 45.68 348 ASP A CA 1
ATOM 2459 C C . ASP A 1 326 ? 83.131 45.715 30.068 1.00 46.67 348 ASP A C 1
ATOM 2460 O O . ASP A 1 326 ? 83.772 46.744 30.263 1.00 46.91 348 ASP A O 1
ATOM 2465 N N . LEU A 1 327 ? 81.891 45.710 29.594 1.00 48.03 349 LEU A N 1
ATOM 2466 C CA . LEU A 1 327 ? 81.189 46.938 29.249 1.00 49.38 349 LEU A CA 1
ATOM 2467 C C . LEU A 1 327 ? 80.337 47.459 30.399 1.00 51.03 349 LEU A C 1
ATOM 2468 O O . LEU A 1 327 ? 79.798 48.564 30.328 1.00 51.10 349 LEU A O 1
ATOM 2473 N N . THR A 1 328 ? 80.214 46.662 31.455 1.00 53.06 350 THR A N 1
ATOM 2474 C CA . THR A 1 328 ? 79.416 47.064 32.610 1.00 55.07 350 THR A CA 1
ATOM 2475 C C . THR A 1 328 ? 80.081 48.239 33.321 1.00 55.75 350 THR A C 1
ATOM 2476 O O . THR A 1 328 ? 80.178 48.266 34.548 1.00 56.33 350 THR A O 1
ATOM 2480 N N . GLY A 1 329 ? 80.539 49.208 32.535 1.00 56.47 351 GLY A N 1
ATOM 2481 C CA . GLY A 1 329 ? 81.189 50.378 33.092 1.00 56.96 351 GLY A CA 1
ATOM 2482 C C . GLY A 1 329 ? 81.159 51.551 32.130 1.00 57.26 351 GLY A C 1
ATOM 2483 O O . GLY A 1 329 ? 80.918 52.688 32.590 1.00 57.81 351 GLY A O 1
ATOM 2484 N N . ARG B 2 4 ? 66.289 35.080 -7.325 1.00 37.81 4 ARG B N 1
ATOM 2485 C CA . ARG B 2 4 ? 65.923 36.096 -6.294 1.00 37.95 4 ARG B CA 1
ATOM 2486 C C . ARG B 2 4 ? 66.470 35.645 -4.932 1.00 37.37 4 ARG B C 1
ATOM 2487 O O . ARG B 2 4 ? 66.605 34.449 -4.680 1.00 37.30 4 ARG B O 1
ATOM 2495 N N . ALA B 2 5 ? 66.786 36.596 -4.057 1.00 36.40 5 ALA B N 1
ATOM 2496 C CA . ALA B 2 5 ? 67.348 36.254 -2.751 1.00 35.50 5 ALA B CA 1
ATOM 2497 C C . ALA B 2 5 ? 66.365 35.747 -1.701 1.00 34.94 5 ALA B C 1
ATOM 2498 O O . ALA B 2 5 ? 65.217 36.190 -1.620 1.00 33.94 5 ALA B O 1
ATOM 2500 N N . VAL B 2 6 ? 66.838 34.807 -0.891 1.00 34.26 6 VAL B N 1
ATOM 2501 C CA . VAL B 2 6 ? 66.037 34.257 0.194 1.00 33.32 6 VAL B CA 1
ATOM 2502 C C . VAL B 2 6 ? 66.571 34.925 1.453 1.00 31.93 6 VAL B C 1
ATOM 2503 O O . VAL B 2 6 ? 67.780 34.955 1.676 1.00 32.06 6 VAL B O 1
ATOM 2507 N N . GLU B 2 7 ? 65.677 35.462 2.272 1.00 30.50 7 GLU B N 1
ATOM 2508 C CA . GLU B 2 7 ? 66.107 36.139 3.484 1.00 29.12 7 GLU B CA 1
ATOM 2509 C C . GLU B 2 7 ? 66.935 35.235 4.386 1.00 27.18 7 GLU B C 1
ATOM 2510 O O . GLU B 2 7 ? 66.708 34.028 4.462 1.00 27.05 7 GLU B O 1
ATOM 2516 N N . ASN B 2 8 ? 67.910 35.827 5.061 1.00 24.63 8 ASN B N 1
ATOM 2517 C CA . ASN B 2 8 ? 68.769 35.067 5.951 1.00 22.73 8 ASN B CA 1
ATOM 2518 C C . ASN B 2 8 ? 68.009 34.624 7.197 1.00 22.71 8 ASN B C 1
ATOM 2519 O O . ASN B 2 8 ? 67.090 35.307 7.659 1.00 20.99 8 ASN B O 1
ATOM 2524 N N . GLN B 2 9 ? 68.403 33.474 7.735 1.00 23.39 9 GLN B N 1
ATOM 2525 C CA . GLN B 2 9 ? 67.759 32.912 8.911 1.00 24.22 9 GLN B CA 1
ATOM 2526 C C . GLN B 2 9 ? 68.235 33.519 10.223 1.00 24.56 9 GLN B C 1
ATOM 2527 O O . GLN B 2 9 ? 69.284 33.157 10.762 1.00 24.59 9 GLN B O 1
ATOM 2549 N N . SER B 2 11 ? 67.302 34.433 14.287 1.00 30.06 11 SER B N 1
ATOM 2550 C CA . SER B 2 11 ? 66.582 33.707 15.322 1.00 32.71 11 SER B CA 1
ATOM 2551 C C . SER B 2 11 ? 66.226 34.626 16.468 1.00 34.60 11 SER B C 1
ATOM 2552 O O . SER B 2 11 ? 66.620 35.787 16.487 1.00 34.77 11 SER B O 1
ATOM 2555 N N . PHE B 2 12 ? 65.474 34.103 17.425 1.00 38.16 12 PHE B N 1
ATOM 2556 C CA . PHE B 2 12 ? 65.100 34.888 18.590 1.00 41.20 12 PHE B CA 1
ATOM 2557 C C . PHE B 2 12 ? 64.428 34.014 19.645 1.00 42.77 12 PHE B C 1
ATOM 2558 O O . PHE B 2 12 ? 63.283 34.355 20.026 1.00 44.65 12 PHE B O 1
#

Solvent-accessible surface area: 14988 Å² total

B-factor: mean 30.51, std 11.1, range [11.97, 74.51]

InterPro domains:
  IPR001841 Zinc finger, RING-type [PS50089] (381-420)
  IPR001841 Zinc finger, RING-type [SM00184] (381-419)
  IPR003153 Adaptor protein Cbl, N-terminal helical [PF02262] (51-175)
  IPR009060 UBA-like superfamily [SSF46934] (843-893)
  IPR011992 EF-hand domain pair [SSF47473] (178-263)
  IPR013083 Zinc finger, RING/FYVE/PHD-type [G3DSA:3.30.40.10] (350-435)
  IPR014741 Adaptor protein Cbl, EF hand-like [PF02761] (179-262)
  IPR014742 Adaptor protein Cbl, SH2-like domain [PF02762] (264-349)
  IPR014742 Adaptor protein Cbl, SH2-like domain [cd09920] (256-352)
  IPR015940 Ubiquitin-associated domain [PF00627] (858-892)
  IPR015940 Ubiquitin-associated domain [PS50030] (856-895)
  IPR015940 Ubiquitin-associated domain [SM00165] (857-894)
  IPR017907 Zinc finger, RING-type, conserved site [PS00518] (396-405)
  IPR018957 Zinc finger, C3HC4 RING-type [PF00097] (381-419)
  IPR024159 Adaptor protein Cbl, PTB domain [PS51506] (47-351)
  IPR024162 Adaptor protein Cbl [PTHR23007] (25-554)
  IPR036537 Adaptor protein Cbl, N-terminal domain superfamily [G3DSA:1.20.930.20] (47-175)
  IPR036537 Adaptor protein Cbl, N-terminal domain superfamily [SSF47668] (49-177)
  IPR036860 SH2 domain superfamily [G3DSA:3.30.505.10] (265-349)
  IPR036860 SH2 domain superfamily [SSF55550] (264-350)

Nearest PDB structures (foldseek):
  3buw-assembly2_B  TM=1.001E+00  e=3.402E-46  Homo sapiens
  1fbv-assembly1_A  TM=9.950E-01  e=1.293E-42  Homo sapiens
  2y1n-assembly2_A  TM=9.967E-01  e=2.082E-42  Homo sapiens
  5hkx-assembly1_A  TM=9.555E-01  e=1.252E-43  Homo sapiens
  5j3x-assembly1_A  TM=9.592E-01  e=1.176E-42  Homo sapiens

Secondary structure (DSSP, 8-state):
-PPP-HHHHHHHHHHHHHHHHHTT-TTT---SSSS-HHHHHHHHHHHHHHHHHHTSSTHHHHHH-HHHHHHHHHHHHHHHHHHHHHHHHGGGGGSTT-HHHHHHHHHHHHHHHHHHHHHHHSGGGS--GGG---SSHHHHHHHHHHHTT-SEEEHHHHHHHHHHHS----HHHHHHHHHHH-TT-SSEEEHHHHHHHHHHT--GGGHHHHHIIIIIS-TTB-TT--HHHHHHHHGGGTTSTTEEEEEE-SSSTTSEEEEEE-TTS-EEEE---SS-HHHHHHHHHHTTSS-EETT-S-------/-PPPP---

Organism: Homo sapiens (NCBI:txid9606)

GO terms:
  GO:0005886 plasma membrane (C, IDA)
  GO:0004842 ubiquitin-protein transferase activity (F, TAS)
  GO:0016567 protein ubiquitination (P, TAS)
  GO:0048260 positive regulation of receptor-mediated endocytosis (P, IMP)
  GO:0061630 ubiquitin protein ligase activity (F, IDA)
  GO:0005794 Golgi apparatus (C, IDA)
  GO:0005929 cilium (C, IDA)
  GO:0050821 protein stabilization (P, IDA)
  GO:0050860 negative regulation of T cell receptor signaling pathway (P, IDA)
  GO:0050868 negative regulation of T cell activation (P, IDA)
  GO:0070534 protein K63-linked ubiquitination (P, IDA)
  GO:0061630 ubiquitin protein ligase activity (F, EXP)
  GO:0042059 negative regulation of epidermal growth factor receptor signaling pathway (P, IMP)
  GO:0006511 ubiquitin-dependent protein catabolic process (P, IMP)
  GO:0005515 protein binding (F, IPI)
  GO:0046875 ephrin receptor binding (F, IPI)
  GO:0061630 ubiquitin protein ligase activity (F, TAS)
  GO:0042059 negative regulation of epidermal growth factor receptor signaling pathway (P, TAS)
  GO:0045742 positive regulation of epidermal growth factor receptor signaling pathway (P, TAS)
  GO:0005829 cytosol (C, TAS)